Protein AF-0000000085089385 (afdb_homodimer)

pLDDT: mean 94.76, std 7.93, range [54.59, 98.94]

Organism: Talaromyces marneffei (strain ATCC 18224 / CBS 334.59 / QM 7333) (NCBI:txid441960)

Structure (mmCIF, N/CA/C/O backbone):
data_AF-0000000085089385-model_v1
#
loop_
_entity.id
_entity.type
_entity.pdbx_description
1 polymer 'Integral membrane protein, putative'
#
loop_
_atom_site.group_PDB
_atom_site.id
_atom_site.type_symbol
_atom_site.label_atom_id
_atom_site.label_alt_id
_atom_site.label_comp_id
_atom_site.label_asym_id
_atom_site.label_entity_id
_atom_site.label_seq_id
_atom_site.pdbx_PDB_ins_code
_atom_site.Cartn_x
_atom_site.Cartn_y
_atom_site.Cartn_z
_atom_site.occupancy
_atom_site.B_iso_or_equiv
_atom_site.auth_seq_id
_atom_site.auth_comp_id
_atom_site.auth_asym_id
_atom_site.auth_atom_id
_atom_site.pdbx_PDB_model_num
ATOM 1 N N . MET A 1 1 ? 12.695 23.938 14.656 1 54.59 1 MET A N 1
ATOM 2 C CA . MET A 1 1 ? 13.625 23.344 13.695 1 54.59 1 MET A CA 1
ATOM 3 C C . MET A 1 1 ? 14.281 24.422 12.836 1 54.59 1 MET A C 1
ATOM 5 O O . MET A 1 1 ? 13.625 25.375 12.422 1 54.59 1 MET A O 1
ATOM 9 N N . ARG A 1 2 ? 15.586 24.406 12.719 1 64.75 2 ARG A N 1
ATOM 10 C CA . ARG A 1 2 ? 16.328 25.375 11.898 1 64.75 2 ARG A CA 1
ATOM 11 C C . ARG A 1 2 ? 15.945 25.234 10.43 1 64.75 2 ARG A C 1
ATOM 13 O O . ARG A 1 2 ? 15.484 24.188 9.992 1 64.75 2 ARG A O 1
ATOM 20 N N . LEU A 1 3 ? 15.992 26.281 9.727 1 61.41 3 LEU A N 1
ATOM 21 C CA . LEU A 1 3 ? 15.711 26.328 8.297 1 61.41 3 LEU A CA 1
ATOM 22 C C . LEU A 1 3 ? 16.375 25.156 7.574 1 61.41 3 LEU A C 1
ATOM 24 O O . LEU A 1 3 ? 15.766 24.547 6.695 1 61.41 3 LEU A O 1
ATOM 28 N N . SER A 1 4 ? 17.625 24.938 7.91 1 66.5 4 SER A N 1
ATOM 29 C CA . SER A 1 4 ? 18.391 23.859 7.293 1 66.5 4 SER A CA 1
ATOM 30 C C . SER A 1 4 ? 17.734 22.5 7.566 1 66.5 4 SER A C 1
ATOM 32 O O . SER A 1 4 ? 17.688 21.641 6.68 1 66.5 4 SER A O 1
ATOM 34 N N . GLU A 1 5 ? 17.219 22.328 8.68 1 70.25 5 GLU A N 1
ATOM 35 C CA . GLU A 1 5 ? 16.547 21.078 9.008 1 70.25 5 GLU A CA 1
ATOM 36 C C . GLU A 1 5 ? 15.25 20.922 8.227 1 70.25 5 GLU A C 1
ATOM 38 O O . GLU A 1 5 ? 14.922 19.828 7.754 1 70.25 5 GLU A O 1
ATOM 43 N N . SER A 1 6 ? 14.781 22.078 7.984 1 76.25 6 SER A N 1
ATOM 44 C CA . SER A 1 6 ? 13.531 22.047 7.23 1 76.25 6 SER A CA 1
ATOM 45 C C . SER A 1 6 ? 13.773 21.656 5.773 1 76.25 6 SER A C 1
ATOM 47 O O . SER A 1 6 ? 13.031 20.844 5.211 1 76.25 6 SER A O 1
ATOM 49 N N . VAL A 1 7 ? 14.852 22.141 5.238 1 82 7 VAL A N 1
ATOM 50 C CA . VAL A 1 7 ? 15.172 21.844 3.85 1 82 7 VAL A CA 1
ATOM 51 C C . VAL A 1 7 ? 15.578 20.375 3.723 1 82 7 VAL A C 1
ATOM 53 O O . VAL A 1 7 ? 15.172 19.688 2.777 1 82 7 VAL A O 1
ATOM 56 N N . PHE A 1 8 ? 16.359 19.906 4.656 1 81.56 8 PHE A N 1
ATOM 57 C CA . PHE A 1 8 ? 16.812 18.531 4.656 1 81.56 8 PHE A CA 1
ATOM 58 C C . PHE A 1 8 ? 15.633 17.562 4.715 1 81.56 8 PHE A C 1
ATOM 60 O O . PHE A 1 8 ? 15.531 16.641 3.906 1 81.56 8 PHE A O 1
ATOM 67 N N . PHE A 1 9 ? 14.727 17.812 5.562 1 82.81 9 PHE A N 1
ATOM 68 C CA . PHE A 1 9 ? 13.609 16.891 5.738 1 82.81 9 PHE A CA 1
ATOM 69 C C . PHE A 1 9 ? 12.656 16.969 4.551 1 82.81 9 PHE A C 1
ATOM 71 O O . PHE A 1 9 ? 12.062 15.961 4.164 1 82.81 9 PHE A O 1
ATOM 78 N N . SER A 1 10 ? 12.617 18.141 3.947 1 88.94 10 SER A N 1
ATOM 79 C CA . SER A 1 10 ? 11.82 18.266 2.73 1 88.94 10 SER A CA 1
ATOM 80 C C . SER A 1 10 ? 12.43 17.469 1.588 1 88.94 10 SER A C 1
ATOM 82 O O . SER A 1 10 ? 11.711 16.766 0.864 1 88.94 10 SER A O 1
ATOM 84 N N . LEU A 1 11 ? 13.703 17.516 1.513 1 91.5 11 LEU A N 1
ATOM 85 C CA . LEU A 1 11 ? 14.383 16.781 0.449 1 91.5 11 LEU A CA 1
ATOM 86 C C . LEU A 1 11 ? 14.273 15.273 0.663 1 91.5 11 LEU A C 1
ATOM 88 O O . LEU A 1 11 ? 14.055 14.523 -0.289 1 91.5 11 LEU A O 1
ATOM 92 N N . VAL A 1 12 ? 14.391 14.875 1.867 1 90.25 12 VAL A N 1
ATOM 93 C CA . VAL A 1 12 ? 14.266 13.461 2.197 1 90.25 12 VAL A CA 1
ATOM 94 C C . VAL A 1 12 ? 12.859 12.969 1.849 1 90.25 12 VAL A C 1
ATOM 96 O O . VAL A 1 12 ? 12.703 11.922 1.22 1 90.25 12 VAL A O 1
ATOM 99 N N . GLY A 1 13 ? 11.883 13.766 2.135 1 94.31 13 GLY A N 1
ATOM 100 C CA . GLY A 1 13 ? 10.516 13.422 1.783 1 94.31 13 GLY A CA 1
ATOM 101 C C . GLY A 1 13 ? 10.297 13.32 0.286 1 94.31 13 GLY A C 1
ATOM 102 O O . GLY A 1 13 ? 9.641 12.383 -0.187 1 94.31 13 GLY A O 1
ATOM 103 N N . ILE A 1 14 ? 10.883 14.219 -0.417 1 97.12 14 ILE A N 1
ATOM 104 C CA . ILE A 1 14 ? 10.727 14.25 -1.867 1 97.12 14 ILE A CA 1
ATOM 105 C C . ILE A 1 14 ? 11.414 13.031 -2.484 1 97.12 14 ILE A C 1
ATOM 107 O O . ILE A 1 14 ? 10.828 12.344 -3.328 1 97.12 14 ILE A O 1
ATOM 111 N N . ILE A 1 15 ? 12.555 12.719 -2.025 1 96.44 15 ILE A N 1
ATOM 112 C CA . ILE A 1 15 ? 13.352 11.641 -2.605 1 96.44 15 ILE A CA 1
ATOM 113 C C . ILE A 1 15 ? 12.719 10.289 -2.264 1 96.44 15 ILE A C 1
ATOM 115 O O . ILE A 1 15 ? 12.57 9.43 -3.135 1 96.44 15 ILE A O 1
ATOM 119 N N . PHE A 1 16 ? 12.336 10.156 -1.038 1 96.06 16 PHE A N 1
ATOM 120 C CA . PHE A 1 16 ? 11.711 8.898 -0.651 1 96.06 16 PHE A CA 1
ATOM 121 C C . PHE A 1 16 ? 10.383 8.703 -1.371 1 96.06 16 PHE A C 1
ATOM 123 O O . PHE A 1 16 ? 10.055 7.598 -1.801 1 96.06 16 PHE A O 1
ATOM 130 N N . GLY A 1 17 ?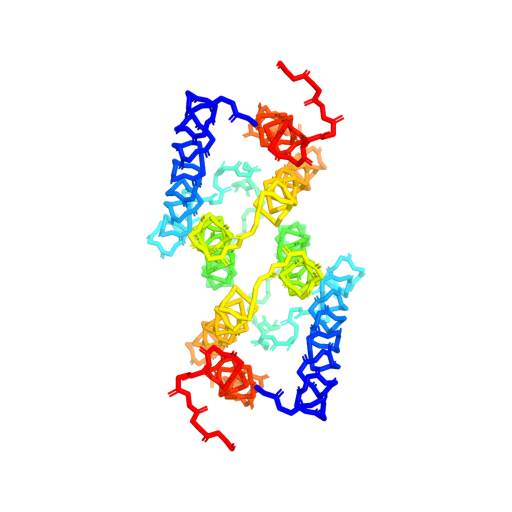 9.625 9.805 -1.493 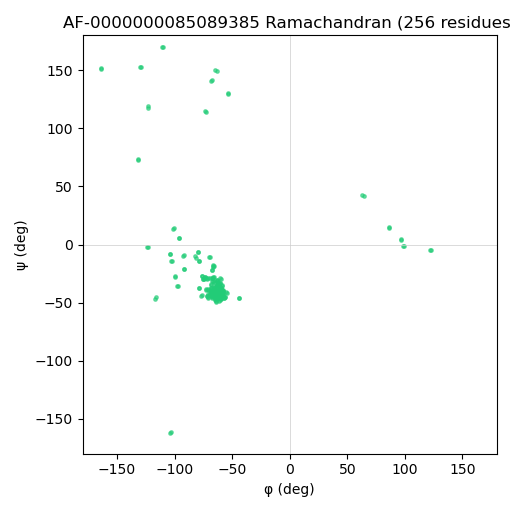1 98.25 17 GLY A N 1
ATOM 131 C CA . GLY A 1 17 ? 8.398 9.719 -2.264 1 98.25 17 GLY A CA 1
ATOM 132 C C . GLY A 1 17 ? 8.625 9.266 -3.697 1 98.25 17 GLY A C 1
ATOM 133 O O . GLY A 1 17 ? 7.93 8.375 -4.188 1 98.25 17 GLY A O 1
ATOM 134 N N . ALA A 1 18 ? 9.641 9.82 -4.324 1 98.5 18 ALA A N 1
ATOM 135 C CA . ALA A 1 18 ? 9.969 9.469 -5.703 1 98.5 18 ALA A CA 1
ATOM 136 C C . ALA A 1 18 ? 10.422 8.016 -5.805 1 98.5 18 ALA A C 1
ATOM 138 O O . ALA A 1 18 ? 10.117 7.324 -6.781 1 98.5 18 ALA A O 1
ATOM 139 N N . THR A 1 19 ? 11.125 7.59 -4.828 1 98 19 THR A N 1
ATOM 140 C CA . THR A 1 19 ? 11.625 6.219 -4.82 1 98 19 THR A CA 1
ATOM 141 C C . THR A 1 19 ? 10.477 5.219 -4.754 1 98 19 THR A C 1
ATOM 143 O O . THR A 1 19 ? 10.43 4.27 -5.539 1 98 19 THR A O 1
ATOM 146 N N . PHE A 1 20 ? 9.531 5.406 -3.885 1 98.62 20 PHE A N 1
ATOM 147 C CA . PHE A 1 20 ? 8.391 4.508 -3.768 1 98.62 20 PHE A CA 1
ATOM 148 C C . PHE A 1 20 ? 7.562 4.516 -5.043 1 98.62 20 PHE A C 1
ATOM 150 O O . PHE A 1 20 ? 7.113 3.465 -5.508 1 98.62 20 PHE A O 1
ATOM 157 N N . ILE A 1 21 ? 7.379 5.699 -5.609 1 98.88 21 ILE A N 1
ATOM 158 C CA . ILE A 1 21 ? 6.637 5.809 -6.859 1 98.88 21 ILE A CA 1
ATOM 159 C C . ILE A 1 21 ? 7.375 5.062 -7.965 1 98.88 21 ILE A C 1
ATOM 161 O O . ILE A 1 21 ? 6.758 4.352 -8.766 1 98.88 21 ILE A O 1
ATOM 165 N N . GLY A 1 22 ? 8.695 5.188 -7.984 1 98.69 22 GLY A N 1
ATOM 166 C CA . GLY A 1 22 ? 9.5 4.438 -8.938 1 98.69 22 GLY A CA 1
ATOM 167 C C . GLY A 1 22 ? 9.344 2.936 -8.797 1 98.69 22 GLY A C 1
ATOM 168 O O . GLY A 1 22 ? 9.234 2.225 -9.805 1 98.69 22 GLY A O 1
ATOM 169 N N . PHE A 1 23 ? 9.328 2.477 -7.562 1 98.5 23 PHE A N 1
ATOM 170 C CA . PHE A 1 23 ? 9.102 1.056 -7.32 1 98.5 23 PHE A CA 1
ATOM 171 C C . PHE A 1 23 ? 7.746 0.62 -7.863 1 98.5 23 PHE A C 1
ATOM 173 O O . PHE A 1 23 ? 7.633 -0.443 -8.477 1 98.5 23 PHE A O 1
ATOM 180 N N . GLY A 1 24 ? 6.73 1.432 -7.633 1 98.81 24 GLY A N 1
ATOM 181 C CA . GLY A 1 24 ? 5.398 1.107 -8.117 1 98.81 24 GLY A CA 1
ATOM 182 C C . GLY A 1 24 ? 5.316 1.052 -9.633 1 98.81 24 GLY A C 1
ATOM 183 O O . GLY A 1 24 ? 4.746 0.114 -10.195 1 98.81 24 GLY A O 1
ATOM 184 N N . ILE A 1 25 ? 5.883 2.002 -10.258 1 98.81 25 ILE A N 1
ATOM 185 C CA . ILE A 1 25 ? 5.891 2.037 -11.711 1 98.81 25 ILE A CA 1
ATOM 186 C C . ILE A 1 25 ? 6.648 0.826 -12.258 1 98.81 25 ILE A C 1
ATOM 188 O O . ILE A 1 25 ? 6.199 0.182 -13.203 1 98.81 25 ILE A O 1
ATOM 192 N N . ASN A 1 26 ? 7.773 0.537 -11.664 1 98.69 26 ASN A N 1
ATOM 193 C CA . ASN A 1 26 ? 8.531 -0.648 -12.055 1 98.69 26 ASN A CA 1
ATOM 194 C C . ASN A 1 26 ? 7.68 -1.911 -11.969 1 98.69 26 ASN A C 1
ATOM 196 O O . ASN A 1 26 ? 7.727 -2.76 -12.859 1 98.69 26 ASN A O 1
ATOM 200 N N . SER A 1 27 ? 6.891 -2.027 -10.945 1 98.5 27 SER A N 1
ATOM 201 C CA . SER A 1 27 ? 6.062 -3.211 -10.75 1 98.5 27 SER A CA 1
ATOM 202 C C . SER A 1 27 ? 4.977 -3.305 -11.82 1 98.5 27 SER A C 1
ATOM 204 O O . SER A 1 27 ? 4.605 -4.402 -12.242 1 98.5 27 SER A O 1
ATOM 206 N N . PHE A 1 28 ? 4.473 -2.139 -12.344 1 98.12 28 PHE A N 1
ATOM 207 C CA . PHE A 1 28 ? 3.477 -2.098 -13.406 1 98.12 28 PHE A CA 1
ATOM 208 C C . PHE A 1 28 ? 4.082 -2.537 -14.734 1 98.12 28 PHE A C 1
ATOM 210 O O . PHE A 1 28 ? 3.477 -3.318 -15.469 1 98.12 28 PHE A O 1
ATOM 217 N N . VAL A 1 29 ? 5.348 -2.129 -14.969 1 98.06 29 VAL A N 1
ATOM 218 C CA . VAL A 1 29 ? 5.914 -2.256 -16.312 1 98.06 29 VAL A CA 1
ATOM 219 C C . VAL A 1 29 ? 6.77 -3.518 -16.391 1 98.06 29 VAL A C 1
ATOM 221 O O . VAL A 1 29 ? 6.816 -4.18 -17.422 1 98.06 29 VAL A O 1
ATOM 224 N N . ARG A 1 30 ? 7.469 -3.875 -15.336 1 98.12 30 ARG A N 1
ATOM 225 C CA . ARG A 1 30 ? 8.359 -5.027 -15.273 1 98.12 30 ARG A CA 1
ATOM 226 C C . ARG A 1 30 ? 8.102 -5.855 -14.016 1 98.12 30 ARG A C 1
ATOM 228 O O . ARG A 1 30 ? 8.961 -5.961 -13.141 1 98.12 30 ARG A O 1
ATOM 235 N N . PRO A 1 31 ? 6.996 -6.559 -14.023 1 97.25 31 PRO A N 1
ATOM 236 C CA . PRO A 1 31 ? 6.605 -7.277 -12.812 1 97.25 31 PRO A CA 1
ATOM 237 C C . PRO A 1 31 ? 7.645 -8.312 -12.383 1 97.25 31 PRO A C 1
ATOM 239 O O . PRO A 1 31 ? 7.875 -8.5 -11.18 1 97.25 31 PRO A O 1
ATOM 242 N N . ASP A 1 32 ? 8.367 -8.961 -13.305 1 96.62 32 ASP A N 1
ATOM 243 C CA . ASP A 1 32 ? 9.383 -9.945 -12.938 1 96.62 32 ASP A CA 1
ATOM 244 C C . ASP A 1 32 ? 10.57 -9.281 -12.25 1 96.62 32 ASP A C 1
ATOM 246 O O . ASP A 1 32 ? 11.117 -9.82 -11.289 1 96.62 32 ASP A O 1
ATOM 250 N N . HIS A 1 33 ? 10.938 -8.148 -12.734 1 97.38 33 HIS A N 1
ATOM 251 C CA . HIS A 1 33 ? 12.023 -7.41 -12.094 1 97.38 33 HIS A CA 1
ATOM 252 C C . HIS A 1 33 ? 11.633 -6.945 -10.695 1 97.38 33 HIS A C 1
ATOM 254 O O . HIS A 1 33 ? 12.43 -7.027 -9.758 1 97.38 33 HIS A O 1
ATOM 260 N N . ALA A 1 34 ? 10.453 -6.449 -10.531 1 97.5 34 ALA A N 1
ATOM 261 C CA . ALA A 1 34 ? 9.969 -6.039 -9.211 1 97.5 34 ALA A CA 1
ATOM 262 C C . ALA A 1 34 ? 9.953 -7.215 -8.242 1 97.5 34 ALA A C 1
ATOM 264 O O . ALA A 1 34 ? 10.344 -7.074 -7.082 1 97.5 34 ALA A O 1
ATOM 265 N N . LEU A 1 35 ? 9.516 -8.352 -8.773 1 96.56 35 LEU A N 1
ATOM 266 C CA . LEU A 1 35 ? 9.453 -9.555 -7.957 1 96.56 35 LEU A CA 1
ATOM 267 C C . LEU A 1 35 ? 10.844 -9.969 -7.492 1 96.56 35 LEU A C 1
ATOM 269 O O . LEU A 1 35 ? 11.008 -10.516 -6.395 1 96.56 35 LEU A O 1
ATOM 273 N N . SER A 1 36 ? 11.859 -9.703 -8.281 1 96.75 36 SER A N 1
ATOM 274 C CA . SER A 1 36 ? 13.227 -10.094 -7.965 1 96.75 36 SER A CA 1
ATOM 275 C C . SER A 1 36 ? 13.758 -9.336 -6.754 1 96.75 36 SER A C 1
ATOM 277 O O . SER A 1 36 ? 14.711 -9.766 -6.109 1 96.75 36 SER A O 1
ATOM 279 N N . PHE A 1 37 ? 13.109 -8.211 -6.426 1 96.81 37 PHE A N 1
ATOM 280 C CA . PHE A 1 37 ? 13.5 -7.473 -5.23 1 96.81 37 PHE A CA 1
ATOM 281 C C . PHE A 1 37 ? 13.195 -8.281 -3.973 1 96.81 37 PHE A C 1
ATOM 283 O O . PHE A 1 37 ? 13.758 -8.016 -2.91 1 96.81 37 PHE A O 1
ATOM 290 N N . PHE A 1 38 ? 12.367 -9.25 -4.094 1 98.06 38 PHE A N 1
ATOM 291 C CA . PHE A 1 38 ? 12 -10.086 -2.959 1 98.06 38 PHE A CA 1
ATOM 292 C C . PHE A 1 38 ? 12.703 -11.438 -3.039 1 98.06 38 PHE A C 1
ATOM 294 O O . PHE A 1 38 ? 12.57 -12.266 -2.133 1 98.06 38 PHE A O 1
ATOM 301 N N . HIS A 1 39 ? 13.375 -11.672 -4.188 1 97.06 39 HIS A N 1
ATOM 302 C CA . HIS A 1 39 ? 14.086 -12.93 -4.406 1 97.06 39 HIS A CA 1
ATOM 303 C C . HIS A 1 39 ? 13.117 -14.117 -4.418 1 97.06 39 HIS A C 1
ATOM 305 O O . HIS A 1 39 ? 13.398 -15.156 -3.818 1 97.06 39 HIS A O 1
ATOM 311 N N . PHE A 1 40 ? 11.953 -13.93 -5.09 1 95.81 40 PHE A N 1
ATOM 312 C CA . PHE A 1 40 ? 10.93 -14.961 -5.137 1 95.81 40 PHE A CA 1
ATOM 313 C C . PHE A 1 40 ? 10.969 -15.711 -6.465 1 95.81 40 PHE A C 1
ATOM 315 O O . PHE A 1 40 ? 10.039 -16.453 -6.797 1 95.81 40 PHE A O 1
ATOM 322 N N . GLU A 1 41 ? 12.039 -15.547 -7.238 1 94 41 GLU A N 1
ATOM 323 C CA . GLU A 1 41 ? 12.094 -16.125 -8.578 1 94 41 GLU A CA 1
ATOM 324 C C . GLU A 1 41 ? 12 -17.641 -8.539 1 94 41 GLU A C 1
ATOM 326 O O . GLU A 1 41 ? 11.383 -18.25 -9.414 1 94 41 GLU A O 1
ATOM 331 N N . ASP A 1 42 ? 12.516 -18.234 -7.582 1 95.5 42 ASP A N 1
ATOM 332 C CA . ASP A 1 42 ? 12.555 -19.688 -7.508 1 95.5 42 ASP A CA 1
ATOM 333 C C . ASP A 1 42 ? 11.211 -20.25 -7.035 1 95.5 42 ASP A C 1
ATOM 335 O O . ASP A 1 42 ? 11 -21.469 -7.062 1 95.5 42 ASP A O 1
ATOM 339 N N . LEU A 1 43 ? 10.289 -19.375 -6.652 1 97.06 43 LEU A N 1
ATOM 340 C CA . LEU A 1 43 ? 8.969 -19.812 -6.211 1 97.06 43 LEU A CA 1
ATOM 341 C C . LEU A 1 43 ? 7.984 -19.828 -7.375 1 97.06 43 LEU A C 1
ATOM 343 O O . LEU A 1 43 ? 6.867 -20.328 -7.238 1 97.06 43 LEU A O 1
ATOM 347 N N . ARG A 1 44 ? 8.406 -19.281 -8.484 1 97.62 44 ARG A N 1
ATOM 348 C CA . ARG A 1 44 ? 7.555 -19.25 -9.672 1 97.62 44 ARG A CA 1
ATOM 349 C C . ARG A 1 44 ? 7.348 -20.656 -10.227 1 97.62 44 ARG A C 1
ATOM 351 O O . ARG A 1 44 ? 8.266 -21.469 -10.203 1 97.62 44 ARG A O 1
ATOM 358 N N . VAL A 1 45 ? 6.125 -20.906 -10.688 1 97.94 45 VAL A N 1
ATOM 359 C CA . VAL A 1 45 ? 5.801 -22.188 -11.305 1 97.94 45 VAL A CA 1
ATOM 360 C C . VAL A 1 45 ? 5.102 -21.953 -12.648 1 97.94 45 VAL A C 1
ATOM 362 O O . VAL A 1 45 ? 4.52 -20.875 -12.867 1 97.94 45 VAL A O 1
ATOM 365 N N . PRO A 1 46 ? 5.227 -22.922 -13.586 1 97.5 46 PRO A N 1
ATOM 366 C CA . PRO A 1 46 ? 4.547 -22.75 -14.875 1 97.5 46 PRO A CA 1
ATOM 367 C C . PRO A 1 46 ? 3.055 -22.469 -14.719 1 97.5 46 PRO A C 1
ATOM 369 O O . PRO A 1 46 ? 2.379 -23.125 -13.922 1 97.5 46 PRO A O 1
ATOM 372 N N . GLY A 1 47 ? 2.543 -21.453 -15.359 1 97.56 47 GLY A N 1
ATOM 373 C CA . GLY A 1 47 ? 1.12 -21.156 -15.398 1 97.56 47 GLY A CA 1
ATOM 374 C C . GLY A 1 47 ? 0.706 -20.078 -14.422 1 97.56 47 GLY A C 1
ATOM 375 O O . GLY A 1 47 ? -0.439 -19.625 -14.438 1 97.56 47 GLY A O 1
ATOM 376 N N . ASP A 1 48 ? 1.642 -19.562 -13.641 1 97.31 48 ASP A N 1
ATOM 377 C CA . ASP A 1 48 ? 1.246 -18.625 -12.602 1 97.31 48 ASP A CA 1
ATOM 378 C C . ASP A 1 48 ? 1.409 -17.188 -13.078 1 97.31 48 ASP A C 1
ATOM 380 O O . ASP A 1 48 ? 1.17 -16.234 -12.32 1 97.31 48 ASP A O 1
ATOM 384 N N . GLN A 1 49 ? 1.761 -16.953 -14.336 1 97.12 49 GLN A N 1
ATOM 385 C CA . GLN A 1 49 ? 2.193 -15.648 -14.828 1 97.12 49 GLN A CA 1
ATOM 386 C C . GLN A 1 49 ? 1.082 -14.609 -14.688 1 97.12 49 GLN A C 1
ATOM 388 O O . GLN A 1 49 ? 1.317 -13.5 -14.211 1 97.12 49 GLN A O 1
ATOM 393 N N . GLN A 1 50 ? -0.06 -14.953 -15.062 1 97.62 50 GLN A N 1
ATOM 394 C CA . GLN A 1 50 ? -1.147 -13.977 -15.055 1 97.62 50 GLN A CA 1
ATOM 395 C C . GLN A 1 50 ? -1.488 -13.547 -13.633 1 97.62 50 GLN A C 1
ATOM 397 O O . GLN A 1 50 ? -1.677 -12.359 -13.367 1 97.62 50 GLN A O 1
ATOM 402 N N . LEU A 1 51 ? -1.58 -14.461 -12.703 1 97.88 51 LEU A N 1
ATOM 403 C CA . LEU A 1 51 ? -1.85 -14.141 -11.305 1 97.88 51 LEU A CA 1
ATOM 404 C C . LEU A 1 51 ? -0.766 -13.234 -10.742 1 97.88 51 LEU A C 1
ATOM 406 O O . LEU A 1 51 ? -1.068 -12.219 -10.102 1 97.88 51 LEU A O 1
ATOM 410 N N . VAL A 1 52 ? 0.441 -13.578 -11.016 1 97.5 52 VAL A N 1
ATOM 411 C CA . VAL A 1 52 ? 1.565 -12.805 -10.5 1 97.5 52 VAL A CA 1
ATOM 412 C C . VAL A 1 52 ? 1.552 -11.406 -11.102 1 97.5 52 VAL A C 1
ATOM 414 O O . VAL A 1 52 ? 1.724 -10.414 -10.383 1 97.5 52 VAL A O 1
ATOM 417 N N . ASP A 1 53 ? 1.258 -11.289 -12.367 1 98.12 53 ASP A N 1
ATOM 418 C CA . ASP A 1 53 ? 1.181 -9.977 -13.008 1 98.12 53 ASP A CA 1
ATOM 419 C C . ASP A 1 53 ? 0.119 -9.102 -12.344 1 98.12 53 ASP A C 1
ATOM 421 O O . ASP A 1 53 ? 0.363 -7.93 -12.055 1 98.12 53 ASP A O 1
ATOM 425 N N . TYR A 1 54 ? -1.02 -9.656 -12.086 1 98.56 54 TYR A N 1
ATOM 426 C CA . TYR A 1 54 ? -2.104 -8.891 -11.477 1 98.56 54 TYR A CA 1
ATOM 427 C C . TYR A 1 54 ? -1.755 -8.492 -10.047 1 98.56 54 TYR A C 1
ATOM 429 O O . TYR A 1 54 ? -1.995 -7.355 -9.641 1 98.56 54 TYR A O 1
ATOM 437 N N . LEU A 1 55 ? -1.144 -9.398 -9.312 1 98.38 55 LEU A N 1
ATOM 438 C CA . LEU A 1 55 ? -0.761 -9.094 -7.941 1 98.38 55 LEU A CA 1
ATOM 439 C C . LEU A 1 55 ? 0.333 -8.031 -7.906 1 98.38 55 LEU A C 1
ATOM 441 O O . LEU A 1 55 ? 0.377 -7.211 -6.988 1 98.38 55 LEU A O 1
ATOM 445 N N . MET A 1 56 ? 1.146 -8 -8.953 1 98.5 56 MET A N 1
ATOM 446 C CA . MET A 1 56 ? 2.207 -6.996 -9.008 1 98.5 56 MET A CA 1
ATOM 447 C C . MET A 1 56 ? 1.642 -5.625 -9.352 1 98.5 56 MET A C 1
ATOM 449 O O . MET A 1 56 ? 2.166 -4.602 -8.906 1 98.5 56 MET A O 1
ATOM 453 N N . ILE A 1 57 ? 0.528 -5.547 -10.117 1 98.75 57 ILE A N 1
ATOM 454 C CA . ILE A 1 57 ? -0.166 -4.281 -10.336 1 98.75 57 ILE A CA 1
ATOM 455 C C . ILE A 1 57 ? -0.746 -3.779 -9.016 1 98.75 57 ILE A C 1
ATOM 457 O O . ILE A 1 57 ? -0.588 -2.605 -8.672 1 98.75 57 ILE A O 1
ATOM 461 N N . VAL A 1 58 ? -1.352 -4.672 -8.258 1 98.81 58 VAL A N 1
ATOM 462 C CA . VAL A 1 58 ? -1.955 -4.348 -6.973 1 98.81 58 VAL A CA 1
ATOM 463 C C . VAL A 1 58 ? -0.879 -3.859 -6.004 1 98.81 58 VAL A C 1
ATOM 465 O O . VAL A 1 58 ? -1.055 -2.838 -5.336 1 98.81 58 VAL A O 1
ATOM 468 N N . TYR A 1 59 ? 0.245 -4.574 -5.969 1 98.62 59 TYR A N 1
ATOM 469 C CA . TYR A 1 59 ? 1.415 -4.203 -5.18 1 98.62 59 TYR A CA 1
ATOM 470 C C . TYR A 1 59 ? 1.956 -2.844 -5.613 1 98.62 59 TYR A C 1
ATOM 472 O O . TYR A 1 59 ? 2.205 -1.974 -4.777 1 98.62 59 TYR A O 1
ATOM 480 N N . GLY A 1 60 ? 2.129 -2.609 -6.852 1 98.81 60 GLY A N 1
ATOM 481 C CA . GLY A 1 60 ? 2.697 -1.379 -7.379 1 98.81 60 GLY A CA 1
ATOM 482 C C . GLY A 1 60 ? 1.851 -0.156 -7.082 1 98.81 60 GLY A C 1
ATOM 483 O O . GLY A 1 60 ? 2.381 0.915 -6.777 1 98.81 60 GLY A O 1
ATOM 484 N N . ALA A 1 61 ? 0.57 -0.304 -7.219 1 98.94 61 ALA A N 1
ATOM 485 C CA . ALA A 1 61 ? -0.332 0.8 -6.902 1 98.94 61 ALA A CA 1
ATOM 486 C C . ALA A 1 61 ? -0.16 1.254 -5.457 1 98.94 61 ALA A C 1
ATOM 488 O O . ALA A 1 61 ? -0.185 2.453 -5.168 1 98.94 61 ALA A O 1
ATOM 489 N N . ARG A 1 62 ? 0.029 0.318 -4.574 1 98.94 62 ARG A N 1
ATOM 490 C CA . ARG A 1 62 ? 0.169 0.631 -3.156 1 98.94 62 ARG A CA 1
ATOM 491 C C . ARG A 1 62 ? 1.531 1.252 -2.865 1 98.94 62 ARG A C 1
ATOM 493 O O . ARG A 1 62 ? 1.658 2.094 -1.974 1 98.94 62 ARG A O 1
ATOM 500 N N . ASP A 1 63 ? 2.545 0.901 -3.691 1 98.88 63 ASP A N 1
ATOM 501 C CA . ASP A 1 63 ? 3.826 1.59 -3.574 1 98.88 63 ASP A CA 1
ATOM 502 C C . ASP A 1 63 ? 3.717 3.037 -4.047 1 98.88 63 ASP A C 1
ATOM 504 O O . ASP A 1 63 ? 4.27 3.943 -3.424 1 98.88 63 ASP A O 1
ATOM 508 N N . ILE A 1 64 ? 3.047 3.236 -5.109 1 98.94 64 ILE A N 1
ATOM 509 C CA . ILE A 1 64 ? 2.805 4.598 -5.582 1 98.94 64 ILE A CA 1
ATOM 510 C C . ILE A 1 64 ? 2.039 5.383 -4.52 1 98.94 64 ILE A C 1
ATOM 512 O O . ILE A 1 64 ? 2.367 6.535 -4.234 1 98.94 64 ILE A O 1
ATOM 516 N N . PHE A 1 65 ? 1.058 4.73 -3.9 1 98.94 65 PHE A N 1
ATOM 517 C CA . PHE A 1 65 ? 0.316 5.34 -2.803 1 98.94 65 PHE A CA 1
ATOM 518 C C . PHE A 1 65 ? 1.26 5.785 -1.692 1 98.94 65 PHE A C 1
ATOM 520 O O . PHE A 1 65 ? 1.145 6.898 -1.181 1 98.94 65 PHE A O 1
ATOM 527 N N . MET A 1 66 ? 2.191 5.004 -1.311 1 98.88 66 MET A N 1
ATOM 528 C CA . MET A 1 66 ? 3.129 5.348 -0.244 1 98.88 66 MET A CA 1
ATOM 529 C C . MET A 1 66 ? 3.943 6.582 -0.611 1 98.88 66 MET A C 1
ATOM 531 O O . MET A 1 66 ? 4.16 7.461 0.226 1 98.88 66 MET A O 1
ATOM 535 N N . GLY A 1 67 ? 4.375 6.629 -1.85 1 98.88 67 GLY A N 1
ATOM 536 C CA . GLY A 1 67 ? 5.082 7.82 -2.291 1 98.88 67 GLY A CA 1
ATOM 537 C C . GLY A 1 67 ? 4.223 9.07 -2.264 1 98.88 67 GLY A C 1
ATOM 538 O O . GLY A 1 67 ? 4.664 10.125 -1.797 1 98.88 67 GLY A O 1
ATOM 539 N N . ILE A 1 68 ? 3.027 8.961 -2.717 1 98.88 68 ILE A N 1
ATOM 540 C CA . ILE A 1 68 ? 2.088 10.07 -2.75 1 98.88 68 ILE A CA 1
ATOM 541 C C . ILE A 1 68 ? 1.795 10.547 -1.327 1 98.88 68 ILE A C 1
ATOM 543 O O . ILE A 1 68 ? 1.649 11.742 -1.081 1 98.88 68 ILE A O 1
ATOM 547 N N . MET A 1 69 ? 1.757 9.609 -0.356 1 98.81 69 MET A N 1
ATOM 548 C CA . MET A 1 69 ? 1.476 9.984 1.025 1 98.81 69 MET A CA 1
ATOM 549 C C . MET A 1 69 ? 2.629 10.797 1.613 1 98.81 69 MET A C 1
ATOM 551 O O . MET A 1 69 ? 2.408 11.711 2.402 1 98.81 69 MET A O 1
ATOM 555 N N . LEU A 1 70 ? 3.844 10.398 1.231 1 98.62 70 LEU A N 1
ATOM 556 C CA . LEU A 1 70 ? 4.973 11.211 1.671 1 98.62 70 LEU A CA 1
ATOM 557 C C . LEU A 1 70 ? 4.855 12.641 1.143 1 98.62 70 LEU A C 1
ATOM 559 O O . LEU A 1 70 ? 5.09 13.602 1.88 1 98.62 70 LEU A O 1
ATOM 563 N N . TRP A 1 71 ? 4.379 12.758 -0.047 1 98.56 71 TRP A N 1
ATOM 564 C CA . TRP A 1 71 ? 4.262 14.094 -0.633 1 98.56 71 TRP A CA 1
ATOM 565 C C . TRP A 1 71 ? 3.037 14.82 -0.086 1 98.56 71 TRP A C 1
ATOM 567 O O . TRP A 1 71 ? 3.082 16.031 0.151 1 98.56 71 TRP A O 1
ATOM 577 N N . ILE A 1 72 ? 1.957 14.141 0.132 1 98.38 72 ILE A N 1
ATOM 578 C CA . ILE A 1 72 ? 0.767 14.758 0.705 1 98.38 72 ILE A CA 1
ATOM 579 C C . ILE A 1 72 ? 1.085 15.297 2.098 1 98.38 72 ILE A C 1
ATOM 581 O O . ILE A 1 72 ? 0.737 16.438 2.424 1 98.38 72 ILE A O 1
ATOM 585 N N . THR A 1 73 ? 1.786 14.516 2.916 1 97.56 73 THR A N 1
ATOM 586 C CA . THR A 1 73 ? 2.062 14.969 4.277 1 97.56 73 THR A CA 1
ATOM 587 C C . THR A 1 73 ? 3.176 16.016 4.285 1 97.56 73 THR A C 1
ATOM 589 O O . THR A 1 73 ? 3.211 16.875 5.156 1 97.56 73 THR A O 1
ATOM 592 N N . LEU A 1 74 ? 4.035 15.953 3.305 1 96.38 74 LEU A N 1
ATOM 593 C CA . LEU A 1 74 ? 5.082 16.953 3.172 1 96.38 74 LEU A CA 1
ATOM 594 C C . LEU A 1 74 ? 4.488 18.312 2.822 1 96.38 74 LEU A C 1
ATOM 596 O O . LEU A 1 74 ? 4.844 19.328 3.428 1 96.38 74 LEU A O 1
ATOM 600 N N . TYR A 1 75 ? 3.469 18.297 1.932 1 94.88 75 TYR A N 1
ATOM 601 C CA . TYR A 1 75 ? 3.016 19.578 1.378 1 94.88 75 TYR A CA 1
ATOM 602 C C . TYR A 1 75 ? 1.759 20.062 2.088 1 94.88 75 TYR A C 1
ATOM 604 O O . TYR A 1 75 ? 1.502 21.266 2.154 1 94.88 75 TYR A O 1
ATOM 612 N N . PHE A 1 76 ? 1.006 19.141 2.596 1 92.81 76 PHE A N 1
ATOM 613 C CA . PHE A 1 76 ? -0.275 19.562 3.154 1 92.81 76 PHE A CA 1
ATOM 614 C C . PHE A 1 76 ? -0.395 19.125 4.613 1 92.81 76 PHE A C 1
ATOM 616 O O . PHE A 1 76 ? -1.421 19.375 5.254 1 92.81 76 PHE A O 1
ATOM 623 N N . GLY A 1 77 ? 0.605 18.438 5.082 1 90.5 77 GLY A N 1
ATOM 624 C CA . GLY A 1 77 ? 0.504 17.906 6.43 1 90.5 77 GLY A CA 1
ATOM 625 C C . GLY A 1 77 ? 1.309 18.688 7.445 1 90.5 77 GLY A C 1
ATOM 626 O O . GLY A 1 77 ? 1.46 19.906 7.32 1 90.5 77 GLY A O 1
ATOM 627 N N . SER A 1 78 ? 1.58 18.094 8.57 1 92.31 78 SER A N 1
ATOM 628 C CA . SER A 1 78 ? 2.42 18.609 9.648 1 92.31 78 SER A CA 1
ATOM 629 C C . SER A 1 78 ? 3.709 17.812 9.773 1 92.31 78 SER A C 1
ATOM 631 O O . SER A 1 78 ? 3.875 16.781 9.117 1 92.31 78 SER A O 1
ATOM 633 N N . ARG A 1 79 ? 4.551 18.312 10.539 1 92.5 79 ARG A N 1
ATOM 634 C CA . ARG A 1 79 ? 5.77 17.562 10.828 1 92.5 79 ARG A CA 1
ATOM 635 C C . ARG A 1 79 ? 5.453 16.219 11.461 1 92.5 79 ARG A C 1
ATOM 637 O O . ARG A 1 79 ? 6.098 15.211 11.148 1 92.5 79 ARG A O 1
ATOM 644 N N . LYS A 1 80 ? 4.461 16.234 12.32 1 95.56 80 LYS A N 1
ATOM 645 C CA . LYS A 1 80 ? 4.074 14.977 12.961 1 95.56 80 LYS A CA 1
ATOM 646 C C . LYS A 1 80 ? 3.496 14 11.938 1 95.56 80 LYS A C 1
ATOM 648 O O . LYS A 1 80 ? 3.791 12.805 11.977 1 95.56 80 LYS A O 1
ATOM 653 N N . ALA A 1 81 ? 2.723 14.516 11.008 1 97.06 81 ALA A N 1
ATOM 654 C CA . ALA A 1 81 ? 2.137 13.672 9.977 1 97.06 81 ALA A CA 1
ATOM 655 C C . ALA A 1 81 ? 3.211 13.125 9.039 1 97.06 81 ALA A C 1
ATOM 657 O O . ALA A 1 81 ? 3.203 11.938 8.703 1 97.06 81 ALA A O 1
ATOM 658 N N . LEU A 1 82 ? 4.109 14.008 8.656 1 97 82 LEU A N 1
ATOM 659 C CA . LEU A 1 82 ? 5.188 13.57 7.781 1 97 82 LEU A CA 1
ATOM 660 C C . LEU A 1 82 ? 6.078 12.547 8.477 1 97 82 LEU A C 1
ATOM 662 O O . LEU A 1 82 ? 6.402 11.508 7.898 1 97 82 LEU A O 1
ATOM 666 N N . GLY A 1 83 ? 6.473 12.898 9.695 1 96.81 83 GLY A N 1
ATOM 667 C CA . GLY A 1 83 ? 7.277 11.945 10.453 1 96.81 83 GLY A CA 1
ATOM 668 C C . GLY A 1 83 ? 6.594 10.602 10.641 1 96.81 83 GLY A C 1
ATOM 669 O O . GLY A 1 83 ? 7.211 9.555 10.469 1 96.81 83 GLY A O 1
ATOM 670 N N . GLY A 1 84 ? 5.312 10.633 11.016 1 97.81 84 GLY A N 1
ATOM 671 C CA . GLY A 1 84 ? 4.543 9.406 11.133 1 97.81 84 GLY A CA 1
ATOM 672 C C . GLY A 1 84 ? 4.488 8.609 9.836 1 97.81 84 GLY A C 1
ATOM 673 O O . GLY A 1 84 ? 4.566 7.383 9.852 1 97.81 84 GLY A O 1
ATOM 674 N N . THR A 1 85 ? 4.336 9.32 8.727 1 98.56 85 THR A N 1
ATOM 675 C CA . THR A 1 85 ? 4.312 8.672 7.422 1 98.56 85 THR A CA 1
ATOM 676 C C . THR A 1 85 ? 5.641 7.977 7.137 1 98.56 85 THR A C 1
ATOM 678 O O . THR A 1 85 ? 5.664 6.84 6.66 1 98.56 85 THR A O 1
ATOM 681 N N . MET A 1 86 ? 6.715 8.648 7.461 1 98.25 86 MET A N 1
ATOM 682 C CA . MET A 1 86 ? 8.039 8.07 7.238 1 98.25 86 MET A CA 1
ATOM 683 C C . MET A 1 86 ? 8.227 6.809 8.078 1 98.25 86 MET A C 1
ATOM 685 O O . MET A 1 86 ? 8.727 5.797 7.586 1 98.25 86 MET A O 1
ATOM 689 N N . ILE A 1 87 ? 7.816 6.863 9.273 1 98.44 87 ILE A N 1
ATOM 690 C CA . ILE A 1 87 ? 7.926 5.707 10.156 1 98.44 87 ILE A CA 1
ATOM 691 C C . ILE A 1 87 ? 7.078 4.559 9.617 1 98.44 87 ILE A C 1
ATOM 693 O O . ILE A 1 87 ? 7.523 3.412 9.578 1 98.44 87 ILE A O 1
ATOM 697 N N . ALA A 1 88 ? 5.883 4.852 9.203 1 98.81 88 ALA A N 1
ATOM 698 C CA . ALA A 1 88 ? 5 3.834 8.641 1 98.81 88 ALA A CA 1
ATOM 699 C C . ALA A 1 88 ? 5.609 3.209 7.391 1 98.81 88 ALA A C 1
ATOM 701 O O . ALA A 1 88 ? 5.523 1.996 7.191 1 98.81 88 ALA A O 1
ATOM 702 N N . CYS A 1 89 ? 6.207 4.02 6.527 1 98.69 89 CYS A N 1
ATOM 703 C CA . CYS A 1 89 ? 6.902 3.496 5.355 1 98.69 89 CYS A CA 1
ATOM 704 C C . CYS A 1 89 ? 8.039 2.57 5.766 1 98.69 89 CYS A C 1
ATOM 706 O O . CYS A 1 89 ? 8.242 1.521 5.156 1 98.69 89 CYS A O 1
ATOM 708 N N . GLY A 1 90 ? 8.781 2.994 6.766 1 98.62 90 GLY A N 1
ATOM 709 C CA . GLY A 1 90 ? 9.844 2.139 7.27 1 98.62 90 GLY A CA 1
ATOM 710 C C . GLY A 1 90 ? 9.344 0.799 7.777 1 98.62 90 GLY A C 1
ATOM 711 O O . GLY A 1 90 ? 10.008 -0.223 7.613 1 98.62 90 GLY A O 1
ATOM 712 N N . ALA A 1 91 ? 8.203 0.801 8.406 1 98.81 91 ALA A N 1
ATOM 713 C CA . ALA A 1 91 ? 7.594 -0.438 8.891 1 98.81 91 ALA A CA 1
ATOM 714 C C . ALA A 1 91 ? 7.262 -1.373 7.73 1 98.81 91 ALA A C 1
ATOM 716 O O . ALA A 1 91 ? 7.367 -2.594 7.859 1 98.81 91 ALA A O 1
ATOM 717 N N . ILE A 1 92 ? 6.875 -0.832 6.59 1 98.88 92 ILE A N 1
ATOM 718 C CA . ILE A 1 92 ? 6.594 -1.647 5.414 1 98.88 92 ILE A CA 1
ATOM 719 C C . ILE A 1 92 ? 7.867 -2.363 4.965 1 98.88 92 ILE A C 1
ATOM 721 O O . ILE A 1 92 ? 7.832 -3.549 4.625 1 98.88 92 ILE A O 1
ATOM 725 N N . ALA A 1 93 ? 8.969 -1.645 4.977 1 98.5 93 ALA A N 1
ATOM 726 C CA . ALA A 1 93 ? 10.242 -2.264 4.617 1 98.5 93 ALA A CA 1
ATOM 727 C C . ALA A 1 93 ? 10.594 -3.4 5.574 1 98.5 93 ALA A C 1
ATOM 729 O O . ALA A 1 93 ? 11.188 -4.402 5.168 1 98.5 93 ALA A O 1
ATOM 730 N N . ILE A 1 94 ? 10.25 -3.25 6.801 1 98.75 94 ILE A N 1
ATOM 731 C CA . ILE A 1 94 ? 10.477 -4.312 7.773 1 98.75 94 ILE A CA 1
ATOM 732 C C . ILE A 1 94 ? 9.664 -5.547 7.383 1 98.75 94 ILE A C 1
ATOM 734 O O . ILE A 1 94 ? 10.18 -6.664 7.371 1 98.75 94 ILE A O 1
ATOM 738 N N . VAL A 1 95 ? 8.414 -5.414 7.039 1 98.81 95 VAL A N 1
ATOM 739 C CA . VAL A 1 95 ? 7.559 -6.531 6.648 1 98.81 95 VAL A CA 1
ATOM 740 C C . VAL A 1 95 ? 8.086 -7.164 5.367 1 98.81 95 VAL A C 1
ATOM 742 O O . VAL A 1 95 ? 8.133 -8.391 5.242 1 98.81 95 VAL A O 1
ATOM 745 N N . ASP A 1 96 ? 8.516 -6.312 4.387 1 98.75 96 ASP A N 1
ATOM 746 C CA . ASP A 1 96 ? 9.07 -6.844 3.146 1 98.75 96 ASP A CA 1
ATOM 747 C C . ASP A 1 96 ? 10.297 -7.703 3.422 1 98.75 96 ASP A C 1
ATOM 749 O O . ASP A 1 96 ? 10.461 -8.773 2.83 1 98.75 96 ASP A O 1
ATOM 753 N N . GLY A 1 97 ? 11.141 -7.219 4.301 1 98.56 97 GLY A N 1
ATOM 754 C CA . GLY A 1 97 ? 12.289 -8.023 4.684 1 98.56 97 GLY A CA 1
ATOM 755 C C . GLY A 1 97 ? 11.914 -9.305 5.395 1 98.56 97 GLY A C 1
ATOM 756 O O . GLY A 1 97 ? 12.586 -10.328 5.23 1 98.56 97 GLY A O 1
ATOM 757 N N . MET A 1 98 ? 10.898 -9.219 6.191 1 98.44 98 MET A N 1
ATOM 758 C CA . MET A 1 98 ? 10.438 -10.398 6.926 1 98.44 98 MET A CA 1
ATOM 759 C C . MET A 1 98 ? 10.047 -11.516 5.969 1 98.44 98 MET A C 1
ATOM 761 O O . MET A 1 98 ? 10.391 -12.68 6.191 1 98.44 98 MET A O 1
ATOM 765 N N . VAL A 1 99 ? 9.328 -11.242 4.871 1 98.38 99 VAL A N 1
ATOM 766 C CA . VAL A 1 99 ? 8.914 -12.281 3.934 1 98.38 99 VAL A CA 1
ATOM 767 C C . VAL A 1 99 ? 10.141 -12.836 3.209 1 98.38 99 VAL A C 1
ATOM 769 O O . VAL A 1 99 ? 10.195 -14.023 2.895 1 98.38 99 VAL A O 1
ATOM 772 N N . CYS A 1 100 ? 11.133 -11.977 2.939 1 98.5 100 CYS A N 1
ATOM 773 C CA . CYS A 1 100 ? 12.383 -12.461 2.365 1 98.5 100 CYS A CA 1
ATOM 774 C C . CYS A 1 100 ? 13.102 -13.398 3.332 1 98.5 100 CYS A C 1
ATOM 776 O O . CYS A 1 100 ? 13.617 -14.438 2.928 1 98.5 100 CYS A O 1
ATOM 778 N N . LYS A 1 101 ? 13.102 -13.016 4.586 1 98.25 101 LYS A N 1
ATOM 779 C CA . LYS A 1 101 ? 13.711 -13.875 5.598 1 98.25 101 LYS A CA 1
ATOM 780 C C . LYS A 1 101 ? 13 -15.219 5.684 1 98.25 101 LYS A C 1
ATOM 782 O O . LYS A 1 101 ? 13.641 -16.266 5.77 1 98.25 101 LYS A O 1
ATOM 787 N N . MET A 1 102 ? 11.688 -15.219 5.648 1 97.88 102 MET A N 1
ATOM 788 C CA . MET A 1 102 ? 10.898 -16.453 5.66 1 97.88 102 MET A CA 1
ATOM 789 C C . MET A 1 102 ? 11.258 -17.344 4.477 1 97.88 102 MET A C 1
ATOM 791 O O . MET A 1 102 ? 11.25 -18.562 4.594 1 97.88 102 MET A O 1
ATOM 795 N N . HIS A 1 103 ? 11.539 -16.672 3.367 1 97.19 103 HIS A N 1
ATOM 796 C CA . HIS A 1 103 ? 11.938 -17.406 2.172 1 97.19 103 HIS A CA 1
ATOM 797 C C . HIS A 1 103 ? 13.367 -17.922 2.299 1 97.19 103 HIS A C 1
ATOM 799 O O . HIS A 1 103 ? 13.727 -18.922 1.665 1 97.19 103 HIS A O 1
ATOM 805 N N . GLY A 1 104 ? 14.211 -17.156 3.115 1 97.12 104 GLY A N 1
ATOM 806 C CA . GLY A 1 104 ? 15.531 -17.688 3.43 1 97.12 104 GLY A CA 1
ATOM 807 C C . GLY A 1 104 ? 16.656 -16.766 3 1 97.12 104 GLY A C 1
ATOM 808 O O . GLY A 1 104 ? 17.828 -17.062 3.225 1 97.12 104 GLY A O 1
ATOM 809 N N . PHE A 1 105 ? 16.328 -15.664 2.324 1 95.25 105 PHE A N 1
ATOM 810 C CA . PHE A 1 105 ? 17.406 -14.805 1.881 1 95.25 105 PHE A CA 1
ATOM 811 C C . PHE A 1 105 ? 16.875 -13.43 1.482 1 95.25 105 PHE A C 1
ATOM 813 O O . PHE A 1 105 ? 15.695 -13.273 1.185 1 95.25 105 PHE A O 1
ATOM 820 N N . GLY A 1 106 ? 17.75 -12.328 1.629 1 97.31 106 GLY A N 1
ATOM 821 C CA . GLY A 1 106 ? 17.484 -11.047 0.995 1 97.31 106 GLY A CA 1
ATOM 822 C C . GLY A 1 106 ? 16.812 -10.047 1.92 1 97.31 106 GLY A C 1
ATOM 823 O O . GLY A 1 106 ? 16.391 -8.977 1.483 1 97.31 106 GLY A O 1
ATOM 824 N N . GLU A 1 107 ? 16.609 -10.359 3.178 1 98.12 107 GLU A N 1
ATOM 825 C CA . GLU A 1 107 ? 15.898 -9.492 4.109 1 98.12 107 GLU A CA 1
ATOM 826 C C . GLU A 1 107 ? 16.594 -8.141 4.242 1 98.12 107 GLU A C 1
ATOM 828 O O . GLU A 1 107 ? 15.945 -7.105 4.398 1 98.12 107 GLU A O 1
ATOM 833 N N . TRP A 1 108 ? 17.922 -8.109 4.059 1 97.62 108 TRP A N 1
ATOM 834 C CA . TRP A 1 108 ? 18.672 -6.883 4.324 1 97.62 108 TRP A CA 1
ATOM 835 C C . TRP A 1 108 ? 18.578 -5.934 3.137 1 97.62 108 TRP A C 1
ATOM 837 O O . TRP A 1 108 ? 18.922 -4.754 3.254 1 97.62 108 TRP A O 1
ATOM 847 N N . ASP A 1 109 ? 18.078 -6.402 1.997 1 96.81 109 ASP A N 1
ATOM 848 C CA . ASP A 1 109 ? 17.766 -5.512 0.883 1 96.81 109 ASP A CA 1
ATOM 849 C C . ASP A 1 109 ? 16.578 -4.613 1.21 1 96.81 109 ASP A C 1
ATOM 851 O O . ASP A 1 109 ? 16.344 -3.615 0.525 1 96.81 109 ASP A O 1
ATOM 855 N N . HIS A 1 110 ? 15.891 -4.891 2.301 1 97.5 110 HIS A N 1
ATOM 856 C CA . HIS A 1 110 ? 14.766 -4.082 2.77 1 97.5 110 HIS A CA 1
ATOM 857 C C . HIS A 1 110 ? 15.07 -3.461 4.129 1 97.5 110 HIS A C 1
ATOM 859 O O . HIS A 1 110 ? 14.945 -2.246 4.305 1 97.5 110 HIS A O 1
ATOM 865 N N . TRP A 1 111 ? 15.578 -4.25 5.023 1 97.81 111 TRP A N 1
ATOM 866 C CA . TRP A 1 111 ? 15.828 -3.783 6.383 1 97.81 111 TRP A CA 1
ATOM 867 C C . TRP A 1 111 ? 16.938 -2.727 6.402 1 97.81 111 TRP A C 1
ATOM 869 O O . TRP A 1 111 ? 17 -1.91 7.324 1 97.81 111 TRP A O 1
ATOM 879 N N . GLY A 1 112 ? 17.766 -2.73 5.383 1 95.94 112 GLY A N 1
ATOM 880 C CA . GLY A 1 112 ? 18.844 -1.768 5.297 1 95.94 112 GLY A CA 1
ATOM 881 C C . GLY A 1 112 ? 18.375 -0.338 5.133 1 95.94 112 GLY A C 1
ATOM 882 O O . GLY A 1 112 ? 19.047 0.602 5.562 1 95.94 112 GLY A O 1
ATOM 883 N N . TYR A 1 113 ? 17.266 -0.094 4.574 1 92.44 113 TYR A N 1
ATOM 884 C CA . TYR A 1 113 ? 16.812 1.27 4.328 1 92.44 113 TYR A CA 1
ATOM 885 C C . TYR A 1 113 ? 15.75 1.682 5.352 1 92.44 113 TYR A C 1
ATOM 887 O O . TYR A 1 113 ? 15.484 2.873 5.535 1 92.44 113 TYR A O 1
ATOM 895 N N . SER A 1 114 ? 15.195 0.681 6.102 1 96.81 114 SER A N 1
ATOM 896 C CA . SER A 1 114 ? 14.156 0.981 7.082 1 96.81 114 SER A CA 1
ATOM 897 C C . SER A 1 114 ? 14.648 1.975 8.125 1 96.81 114 SER A C 1
ATOM 899 O O . SER A 1 114 ? 13.961 2.941 8.453 1 96.81 114 SER A O 1
ATOM 901 N N . PRO A 1 115 ? 15.898 1.88 8.641 1 96.38 115 PRO A N 1
ATOM 902 C CA . PRO A 1 115 ? 16.359 2.832 9.656 1 96.38 115 PRO A CA 1
ATOM 903 C C . PRO A 1 115 ? 16.422 4.266 9.133 1 96.38 115 PRO A C 1
ATOM 905 O O . PRO A 1 115 ? 16.172 5.211 9.891 1 96.38 115 PRO A O 1
ATOM 908 N N . MET A 1 116 ? 16.672 4.418 7.898 1 94.44 116 MET A N 1
ATOM 909 C CA . MET A 1 116 ? 16.719 5.758 7.316 1 94.44 116 MET A CA 1
ATOM 910 C C . MET A 1 116 ? 15.352 6.426 7.395 1 94.44 116 MET A C 1
ATOM 912 O O . MET A 1 116 ? 15.25 7.598 7.766 1 94.44 116 MET A O 1
ATOM 916 N N . LEU A 1 117 ? 14.328 5.711 7.168 1 96.75 117 LEU A N 1
ATOM 917 C CA . LEU A 1 117 ? 12.977 6.246 7.211 1 96.75 117 LEU A CA 1
ATOM 918 C C . LEU A 1 117 ? 12.508 6.426 8.656 1 96.75 117 LEU A C 1
ATOM 920 O O . LEU A 1 117 ? 11.992 7.484 9.016 1 96.75 117 LEU A O 1
ATOM 924 N N . VAL A 1 118 ? 12.773 5.445 9.469 1 97.38 118 VAL A N 1
ATOM 925 C CA . VAL A 1 118 ? 12.258 5.453 10.836 1 97.38 118 VAL A CA 1
ATOM 926 C C . VAL A 1 118 ? 12.977 6.52 11.656 1 97.38 118 VAL A C 1
ATOM 928 O O . VAL A 1 118 ? 12.336 7.328 12.336 1 97.38 118 VAL A O 1
ATOM 931 N N . ILE A 1 119 ? 14.273 6.598 11.562 1 95.75 119 ILE A N 1
ATOM 932 C CA . ILE A 1 119 ? 15.047 7.562 12.336 1 95.75 119 ILE A CA 1
ATOM 933 C C . ILE A 1 119 ? 14.727 8.977 11.859 1 95.75 119 ILE A C 1
ATOM 935 O O . ILE A 1 119 ? 14.477 9.867 12.672 1 95.75 119 ILE A O 1
ATOM 939 N N . THR A 1 120 ? 14.711 9.172 10.531 1 95.19 120 THR A N 1
ATOM 940 C CA . THR A 1 120 ? 14.359 10.492 10 1 95.19 120 THR A CA 1
ATOM 941 C C . THR A 1 120 ? 12.945 10.883 10.422 1 95.19 120 THR A C 1
ATOM 943 O O . THR A 1 120 ? 12.703 12.039 10.789 1 95.19 120 THR A O 1
ATOM 946 N N . GLY A 1 121 ? 12.047 9.93 10.391 1 96.31 121 GLY A N 1
ATOM 947 C CA . GLY A 1 121 ? 10.688 10.203 10.828 1 96.31 121 GLY A CA 1
ATOM 948 C C . GLY A 1 121 ? 10.609 10.641 12.281 1 96.31 121 GLY A C 1
ATOM 949 O O . GLY A 1 121 ? 9.891 11.586 12.609 1 96.31 121 GLY A O 1
ATOM 950 N N . LEU A 1 122 ? 11.336 9.961 13.117 1 96.19 122 LEU A N 1
ATOM 951 C CA . LEU A 1 122 ? 11.352 10.305 14.531 1 96.19 122 LEU A CA 1
ATOM 952 C C . LEU A 1 122 ? 11.914 11.703 14.75 1 96.19 122 LEU A C 1
ATOM 954 O O . LEU A 1 122 ? 11.43 12.453 15.602 1 96.19 122 LEU A O 1
ATOM 958 N N . VAL A 1 123 ? 12.906 12.062 13.969 1 94.31 123 VAL A N 1
ATOM 959 C CA . VAL A 1 123 ? 13.508 13.391 14.07 1 94.31 123 VAL A CA 1
ATOM 960 C C . VAL A 1 123 ? 12.516 14.445 13.594 1 94.31 123 VAL A C 1
ATOM 962 O O . VAL A 1 123 ? 12.312 15.461 14.258 1 94.31 123 VAL A O 1
ATOM 965 N N . VAL A 1 124 ? 11.859 14.141 12.523 1 93.38 124 VAL A N 1
ATOM 966 C CA . VAL A 1 124 ? 10.898 15.07 11.945 1 93.38 124 VAL A CA 1
ATOM 967 C C . VAL A 1 124 ? 9.734 15.273 12.906 1 93.38 124 VAL A C 1
ATOM 969 O O . VAL A 1 124 ? 9.227 16.391 13.055 1 93.38 124 VAL A O 1
ATOM 972 N N . MET A 1 125 ? 9.367 14.234 13.68 1 92.75 125 MET A N 1
ATOM 973 C CA . MET A 1 125 ? 8.266 14.305 14.633 1 92.75 125 MET A CA 1
ATOM 974 C C . MET A 1 125 ? 8.688 15.016 15.906 1 92.75 125 MET A C 1
ATOM 976 O O . MET A 1 125 ? 7.852 15.352 16.75 1 92.75 125 MET A O 1
ATOM 980 N N . GLY A 1 126 ? 9.984 15.172 16.062 1 89.81 126 GLY A N 1
ATOM 981 C CA . GLY A 1 126 ? 10.492 15.805 17.281 1 89.81 126 GLY A CA 1
ATOM 982 C C . GLY A 1 126 ? 10.688 14.828 18.422 1 89.81 126 GLY A C 1
ATOM 983 O O . GLY A 1 126 ? 10.773 15.242 19.578 1 89.81 126 GLY A O 1
ATOM 984 N N . LEU A 1 127 ? 10.672 13.586 18.109 1 91.19 127 LEU A N 1
ATOM 985 C CA . LEU A 1 127 ? 10.797 12.562 19.156 1 91.19 127 LEU A CA 1
ATOM 986 C C . LEU A 1 127 ? 12.25 12.18 19.359 1 91.19 127 LEU A C 1
ATOM 988 O O . LEU A 1 127 ? 12.594 11.539 20.359 1 91.19 127 LEU A O 1
ATOM 992 N N . LEU A 1 128 ? 12.992 12.445 18.391 1 85.75 128 LEU A N 1
ATOM 993 C CA . LEU A 1 128 ? 14.43 12.203 18.469 1 85.75 128 LEU A CA 1
ATOM 994 C C . LEU A 1 128 ? 15.211 13.484 18.188 1 85.75 128 LEU A C 1
ATOM 996 O O . LEU A 1 128 ? 14.945 14.164 17.188 1 85.75 128 LEU A O 1
ATOM 1000 N N . ASP A 1 129 ? 15.992 13.906 19.188 1 77.88 129 ASP A N 1
ATOM 1001 C CA . ASP A 1 129 ? 16.844 15.078 19 1 77.88 129 ASP A CA 1
ATOM 1002 C C . ASP A 1 129 ? 18.047 14.75 18.109 1 77.88 129 ASP A C 1
ATOM 1004 O O . ASP A 1 129 ? 18.656 13.688 18.25 1 77.88 129 ASP A O 1
ATOM 1008 N N . TRP A 1 130 ? 17.922 15.461 17 1 64.5 130 TRP A N 1
ATOM 1009 C CA . TRP A 1 130 ? 19.141 15.297 16.203 1 64.5 130 TRP A CA 1
ATOM 1010 C C . TRP A 1 130 ? 19.969 16.578 16.219 1 64.5 130 TRP A C 1
ATOM 1012 O O . TRP A 1 130 ? 19.422 17.688 16.344 1 64.5 130 TRP A O 1
ATOM 1022 N N . MET B 1 1 ? -16.016 24.844 8.055 1 55.44 1 MET B N 1
ATOM 1023 C CA . MET B 1 1 ? -16.828 23.625 8.164 1 55.44 1 MET B CA 1
ATOM 1024 C C . MET B 1 1 ? -17.562 23.594 9.5 1 55.44 1 MET B C 1
ATOM 1026 O O . MET B 1 1 ? -17.016 23.984 10.531 1 55.44 1 MET B O 1
ATOM 1030 N N . ARG B 1 2 ? -18.859 23.297 9.477 1 65.25 2 ARG B N 1
ATOM 1031 C CA . ARG B 1 2 ? -19.656 23.203 10.688 1 65.25 2 ARG B CA 1
ATOM 1032 C C . ARG B 1 2 ? -19.188 22.047 11.562 1 65.25 2 ARG B C 1
ATOM 1034 O O . ARG B 1 2 ? -18.578 21.094 11.07 1 65.25 2 ARG B O 1
ATOM 1041 N N . LEU B 1 3 ? -19.328 22.156 12.812 1 63.31 3 LEU B N 1
ATOM 1042 C CA . LEU B 1 3 ? -18.969 21.125 13.789 1 63.31 3 LEU B CA 1
ATOM 1043 C C . LEU B 1 3 ? -19.438 19.75 13.336 1 63.31 3 LEU B C 1
ATOM 1045 O O . LEU B 1 3 ? -18.703 18.766 13.461 1 63.31 3 LEU B O 1
ATOM 1049 N N . SER B 1 4 ? -20.672 19.703 12.883 1 67 4 SER B N 1
ATOM 1050 C CA . SER B 1 4 ? -21.25 18.453 12.414 1 67 4 SER B CA 1
ATOM 1051 C C . SER B 1 4 ? -20.469 17.875 11.242 1 67 4 SER B C 1
ATOM 1053 O O . SER B 1 4 ? -20.266 16.672 11.172 1 67 4 SER B O 1
ATOM 1055 N N . GLU B 1 5 ? -19.984 18.672 10.414 1 70.44 5 GLU B N 1
ATOM 1056 C CA . GLU B 1 5 ? -19.188 18.203 9.289 1 70.44 5 GLU B CA 1
ATOM 1057 C C . GLU B 1 5 ? -17.844 17.688 9.742 1 70.44 5 GLU B C 1
ATOM 1059 O O . GLU B 1 5 ? -17.344 16.672 9.234 1 70.44 5 GLU B O 1
ATOM 1064 N N . SER B 1 6 ? -17.484 18.297 10.797 1 76.5 6 SER B N 1
ATOM 1065 C CA . SER B 1 6 ? -16.203 17.859 11.328 1 76.5 6 SER B CA 1
ATOM 1066 C C . SER B 1 6 ? -16.297 16.484 11.961 1 76.5 6 SER B C 1
ATOM 1068 O O . SER B 1 6 ? -15.422 15.633 11.758 1 76.5 6 SER B O 1
ATOM 1070 N N . VAL B 1 7 ? -17.391 16.266 12.633 1 82 7 VAL B N 1
ATOM 1071 C CA . VAL B 1 7 ? -17.594 14.969 13.281 1 82 7 VAL B CA 1
ATOM 1072 C C . VAL B 1 7 ? -17.797 13.891 12.219 1 82 7 VAL B C 1
ATOM 1074 O O . VAL B 1 7 ? -17.266 12.781 12.336 1 82 7 VAL B O 1
ATOM 1077 N N . PHE 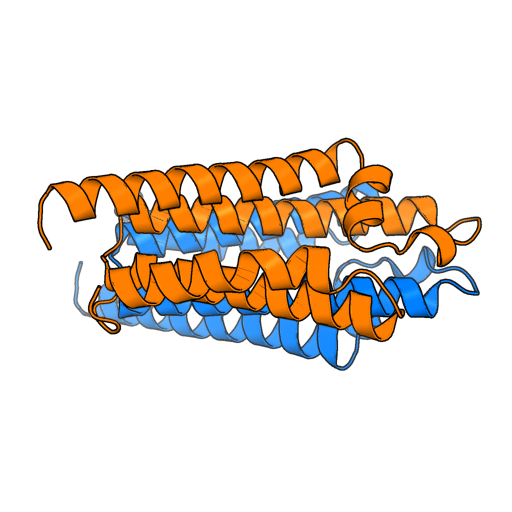B 1 8 ? -18.578 14.203 11.219 1 82 8 PHE B N 1
ATOM 1078 C CA . PHE B 1 8 ? -18.859 13.266 10.141 1 82 8 PHE B CA 1
ATOM 1079 C C . PHE B 1 8 ? -17.562 12.852 9.438 1 82 8 PHE B C 1
ATOM 1081 O O . PHE B 1 8 ? -17.312 11.656 9.266 1 82 8 PHE B O 1
ATOM 1088 N N . PHE B 1 9 ? -16.75 13.766 9.125 1 83.19 9 PHE B N 1
ATOM 1089 C CA . PHE B 1 9 ? -15.539 13.453 8.375 1 83.19 9 PHE B CA 1
ATOM 1090 C C . PHE B 1 9 ? -14.531 12.711 9.25 1 83.19 9 PHE B C 1
ATOM 1092 O O . PHE B 1 9 ? -13.797 11.844 8.766 1 83.19 9 PHE B O 1
ATOM 1099 N N . SER B 1 10 ? -14.602 13.008 10.547 1 89.06 10 SER B N 1
ATOM 1100 C CA . SER B 1 10 ? -13.758 12.258 11.469 1 89.06 10 SER B CA 1
ATOM 1101 C C . SER B 1 10 ? -14.188 10.797 11.555 1 89.06 10 SER B C 1
ATOM 1103 O O . SER B 1 10 ? -13.352 9.898 11.531 1 89.06 10 SER B O 1
ATOM 1105 N N . LEU B 1 11 ? -15.445 10.617 11.57 1 91.62 11 LEU B N 1
ATOM 1106 C CA . LEU B 1 11 ? -15.977 9.258 11.664 1 91.62 11 LEU B CA 1
ATOM 1107 C C . LEU B 1 11 ? -15.695 8.477 10.383 1 91.62 11 LEU B C 1
ATOM 1109 O O . LEU B 1 11 ? -15.328 7.301 10.438 1 91.62 11 LEU B O 1
ATOM 1113 N N . VAL B 1 12 ? -15.836 9.125 9.297 1 90.31 12 VAL B N 1
ATOM 1114 C CA . VAL B 1 12 ? -15.555 8.492 8.008 1 90.31 12 VAL B CA 1
ATOM 1115 C C . VAL B 1 12 ? -14.086 8.086 7.941 1 90.31 12 VAL B C 1
ATOM 1117 O O . VAL B 1 12 ? -13.766 6.957 7.555 1 90.31 12 VAL B O 1
ATOM 1120 N N . GLY B 1 13 ? -13.234 8.93 8.414 1 94.31 13 GLY B N 1
ATOM 1121 C CA . GLY B 1 13 ? -11.812 8.609 8.453 1 94.31 13 GLY B CA 1
ATOM 1122 C C . GLY B 1 13 ? -11.492 7.43 9.359 1 94.31 13 GLY B C 1
ATOM 1123 O O . GLY B 1 13 ? -10.703 6.555 8.992 1 94.31 13 GLY B O 1
ATOM 1124 N N . ILE B 1 14 ? -12.148 7.402 10.461 1 97.12 14 ILE B N 1
ATOM 1125 C CA . ILE B 1 14 ? -11.914 6.336 11.43 1 97.12 14 ILE B CA 1
ATOM 1126 C C . ILE B 1 14 ? -12.406 5.008 10.867 1 97.12 14 ILE B C 1
ATOM 1128 O O . ILE B 1 14 ? -11.695 3.998 10.922 1 97.12 14 ILE B O 1
ATOM 1132 N N . ILE B 1 15 ? -13.523 5.016 10.266 1 96.44 15 ILE B N 1
ATOM 1133 C CA . ILE B 1 15 ? -14.148 3.791 9.773 1 96.44 15 ILE B CA 1
ATOM 1134 C C . ILE B 1 15 ? -13.383 3.27 8.562 1 96.44 15 ILE B C 1
ATOM 1136 O O . ILE B 1 15 ? -13.078 2.078 8.477 1 96.44 15 ILE B O 1
ATOM 1140 N N . PHE B 1 16 ? -13.055 4.16 7.691 1 96.19 16 PHE B N 1
ATOM 1141 C CA . PHE B 1 16 ? -12.305 3.729 6.52 1 96.19 16 PHE B CA 1
ATOM 1142 C C . PHE B 1 16 ? -10.922 3.225 6.914 1 96.19 16 PHE B C 1
ATOM 1144 O O . PHE B 1 16 ? -10.438 2.232 6.367 1 96.19 16 PHE B O 1
ATOM 1151 N N . GLY B 1 17 ? -10.297 3.928 7.875 1 98.31 17 GLY B N 1
ATOM 1152 C CA . GLY B 1 17 ? -9.023 3.436 8.375 1 98.31 17 GLY B CA 1
ATOM 1153 C C . GLY B 1 17 ? -9.109 2.033 8.945 1 98.31 17 GLY B C 1
ATOM 1154 O O . GLY B 1 17 ? -8.281 1.174 8.617 1 98.31 17 GLY B O 1
ATOM 1155 N N . ALA B 1 18 ? -10.148 1.78 9.711 1 98.5 18 ALA B N 1
ATOM 1156 C CA . ALA B 1 18 ? -10.352 0.465 10.312 1 98.5 18 ALA B CA 1
ATOM 1157 C C . ALA B 1 18 ? -10.625 -0.592 9.25 1 98.5 18 ALA B C 1
ATOM 1159 O O . ALA B 1 18 ? -10.172 -1.734 9.367 1 98.5 18 ALA B O 1
ATOM 1160 N N . THR B 1 19 ? -11.32 -0.209 8.258 1 98.06 19 THR B N 1
ATOM 1161 C CA . THR B 1 19 ? -11.656 -1.136 7.18 1 98.06 19 THR B CA 1
ATOM 1162 C C . THR B 1 19 ? -10.398 -1.578 6.438 1 98.06 19 THR B C 1
ATOM 1164 O O . THR B 1 19 ? -10.188 -2.773 6.223 1 98.06 19 THR B O 1
ATOM 1167 N N . PHE B 1 20 ? -9.539 -0.681 6.07 1 98.62 20 PHE B N 1
ATOM 1168 C CA . PHE B 1 20 ? -8.305 -1.02 5.371 1 98.62 20 PHE B CA 1
ATOM 1169 C C . PHE B 1 20 ? -7.41 -1.885 6.246 1 98.62 20 PHE B C 1
ATOM 1171 O O . PHE B 1 20 ? -6.809 -2.85 5.766 1 98.62 20 PHE B O 1
ATOM 1178 N N . ILE B 1 21 ? -7.34 -1.54 7.516 1 98.88 21 ILE B N 1
ATOM 1179 C CA . ILE B 1 21 ? -6.539 -2.332 8.445 1 98.88 21 ILE B CA 1
ATOM 1180 C C . ILE B 1 21 ? -7.117 -3.742 8.555 1 98.88 21 ILE B C 1
ATOM 1182 O O . ILE B 1 21 ? -6.375 -4.727 8.555 1 98.88 21 ILE B O 1
ATOM 1186 N N . GLY B 1 22 ? -8.445 -3.832 8.586 1 98.75 22 GLY B N 1
ATOM 1187 C CA . GLY B 1 22 ? -9.094 -5.133 8.586 1 98.75 22 GLY B CA 1
ATOM 1188 C C . GLY B 1 22 ? -8.758 -5.965 7.363 1 98.75 22 GLY B C 1
ATOM 1189 O O . GLY B 1 22 ? -8.508 -7.168 7.473 1 98.75 22 GLY B O 1
ATOM 1190 N N . PHE B 1 23 ? -8.766 -5.328 6.223 1 98.5 23 PHE B N 1
ATOM 1191 C CA . PHE B 1 23 ? -8.383 -6.02 4.996 1 98.5 23 PHE B CA 1
ATOM 1192 C C . PHE B 1 23 ? -6.957 -6.543 5.086 1 98.5 23 PHE B C 1
ATOM 1194 O O . PHE B 1 23 ? -6.676 -7.668 4.676 1 98.5 23 PHE B O 1
ATOM 1201 N N . GLY B 1 24 ? -6.062 -5.715 5.609 1 98.81 24 GLY B N 1
ATOM 1202 C CA . GLY B 1 24 ? -4.672 -6.125 5.746 1 98.81 24 GLY B CA 1
ATOM 1203 C C . GLY B 1 24 ? -4.492 -7.305 6.684 1 98.81 24 GLY B C 1
ATOM 1204 O O . GLY B 1 24 ? -3.785 -8.258 6.359 1 98.81 24 GLY B O 1
ATOM 1205 N N . ILE B 1 25 ? -5.125 -7.246 7.781 1 98.81 25 ILE B N 1
ATOM 1206 C CA . ILE B 1 25 ? -5.055 -8.336 8.75 1 98.81 25 ILE B CA 1
ATOM 1207 C C . ILE B 1 25 ? -5.621 -9.617 8.125 1 98.81 25 ILE B C 1
ATOM 1209 O O . ILE B 1 25 ? -5.043 -10.695 8.273 1 98.81 25 ILE B O 1
ATOM 1213 N N . ASN B 1 26 ? -6.734 -9.492 7.469 1 98.69 26 ASN B N 1
ATOM 1214 C CA . ASN B 1 26 ? -7.316 -10.633 6.773 1 98.69 26 ASN B CA 1
ATOM 1215 C C . ASN B 1 26 ? -6.328 -11.266 5.797 1 98.69 26 ASN B C 1
ATOM 1217 O O . ASN B 1 26 ? -6.215 -12.484 5.723 1 98.69 26 ASN B O 1
ATOM 1221 N N . SER B 1 27 ? -5.602 -10.461 5.082 1 98.5 27 SER B N 1
ATOM 1222 C CA . SER B 1 27 ? -4.645 -10.961 4.098 1 98.5 27 SER B CA 1
ATOM 1223 C C . SER B 1 27 ? -3.498 -11.703 4.773 1 98.5 27 SER B C 1
ATOM 1225 O O . SER B 1 27 ? -2.973 -12.68 4.227 1 98.5 27 SER B O 1
ATOM 1227 N N . PHE B 1 28 ? -3.113 -11.297 6.035 1 98.19 28 PHE B N 1
ATOM 1228 C CA . PHE B 1 28 ? -2.07 -11.961 6.805 1 98.19 28 PHE B CA 1
ATOM 1229 C C . PHE B 1 28 ? -2.541 -13.328 7.281 1 98.19 28 PHE B C 1
ATOM 1231 O O . PHE B 1 28 ? -1.803 -14.312 7.188 1 98.19 28 PHE B O 1
ATOM 1238 N N . VAL B 1 29 ? -3.828 -13.398 7.684 1 98.12 29 VAL B N 1
ATOM 1239 C CA . VAL B 1 29 ? -4.297 -14.57 8.414 1 98.12 29 VAL B CA 1
ATOM 1240 C C . VAL B 1 29 ? -4.984 -15.539 7.457 1 98.12 29 VAL B C 1
ATOM 1242 O O . VAL B 1 29 ? -4.891 -16.75 7.617 1 98.12 29 VAL B O 1
ATOM 1245 N N . ARG B 1 30 ? -5.691 -15.047 6.465 1 98.12 30 ARG B N 1
ATOM 1246 C CA . ARG B 1 30 ? -6.438 -15.844 5.492 1 98.12 30 ARG B CA 1
ATOM 1247 C C . ARG B 1 30 ? -6.152 -15.375 4.07 1 98.12 30 ARG B C 1
ATOM 1249 O O . ARG B 1 30 ? -7.043 -14.875 3.383 1 98.12 30 ARG B O 1
ATOM 1256 N N . PRO B 1 31 ? -4.973 -15.695 3.609 1 97.31 31 PRO B N 1
ATOM 1257 C CA . PRO B 1 31 ? -4.57 -15.18 2.301 1 97.31 31 PRO B CA 1
ATOM 1258 C C . PRO B 1 31 ? -5.5 -15.633 1.176 1 97.31 31 PRO B C 1
ATOM 1260 O O . PRO B 1 31 ? -5.773 -14.859 0.249 1 97.31 31 PRO B O 1
ATOM 1263 N N . ASP B 1 32 ? -6.082 -16.828 1.222 1 96.75 32 ASP B N 1
ATOM 1264 C CA . ASP B 1 32 ? -6.992 -17.297 0.179 1 96.75 32 ASP B CA 1
ATOM 1265 C C . ASP B 1 32 ? -8.289 -16.5 0.178 1 96.75 32 ASP B C 1
ATOM 1267 O O . ASP B 1 32 ? -8.82 -16.172 -0.885 1 96.75 32 ASP B O 1
ATOM 1271 N N . HIS B 1 33 ? -8.766 -16.188 1.337 1 97.5 33 HIS B N 1
ATOM 1272 C CA . HIS B 1 33 ? -9.969 -15.375 1.426 1 97.5 33 HIS B CA 1
ATOM 1273 C C . HIS B 1 33 ? -9.719 -13.961 0.907 1 97.5 33 HIS B C 1
ATOM 1275 O O . HIS B 1 33 ? -10.555 -13.398 0.197 1 97.5 33 HIS B O 1
ATOM 1281 N N . ALA B 1 34 ? -8.625 -13.383 1.246 1 97.56 34 ALA B N 1
ATOM 1282 C CA . ALA B 1 34 ? -8.273 -12.055 0.744 1 97.56 34 ALA B CA 1
ATOM 1283 C C . ALA B 1 34 ? -8.172 -12.055 -0.778 1 97.56 34 ALA B C 1
ATOM 1285 O O . ALA B 1 34 ? -8.648 -11.125 -1.439 1 97.56 34 ALA B O 1
ATOM 1286 N N . LEU B 1 35 ? -7.551 -13.125 -1.276 1 96.69 35 LEU B N 1
ATOM 1287 C CA . LEU B 1 35 ? -7.395 -13.258 -2.721 1 96.69 35 LEU B CA 1
ATOM 1288 C C . LEU B 1 35 ? -8.75 -13.336 -3.412 1 96.69 35 LEU B C 1
ATOM 1290 O O . LEU B 1 35 ? -8.906 -12.859 -4.539 1 96.69 35 LEU B O 1
ATOM 1294 N N . SER B 1 36 ? -9.742 -13.898 -2.766 1 96.88 36 SER B N 1
ATOM 1295 C CA . SER B 1 36 ? -11.07 -14.078 -3.35 1 96.88 36 SER B CA 1
ATOM 1296 C C . SER B 1 36 ? -11.758 -12.734 -3.582 1 96.88 36 SER B C 1
ATOM 1298 O O . SER B 1 36 ? -12.688 -12.633 -4.383 1 96.88 36 SER B O 1
ATOM 1300 N N . PHE B 1 37 ? -11.273 -11.688 -2.895 1 96.81 37 PHE B N 1
ATOM 1301 C CA . PHE B 1 37 ? -11.812 -10.352 -3.125 1 96.81 37 PHE B CA 1
ATOM 1302 C C . PHE B 1 37 ? -11.492 -9.875 -4.535 1 96.81 37 PHE B C 1
ATOM 1304 O O . PHE B 1 37 ? -12.148 -8.969 -5.055 1 96.81 37 PHE B O 1
ATOM 1311 N N . PHE B 1 38 ? -10.531 -10.492 -5.148 1 98.12 38 PHE B N 1
ATOM 1312 C CA . PHE B 1 38 ? -10.133 -10.109 -6.496 1 98.12 38 PHE B CA 1
ATOM 1313 C C . PHE B 1 38 ? -10.656 -11.109 -7.52 1 98.12 38 PHE B C 1
ATOM 1315 O O . PHE B 1 38 ? -10.477 -10.922 -8.727 1 98.12 38 PHE B O 1
ATOM 1322 N N . HIS B 1 39 ? -11.211 -12.219 -7.012 1 97.12 39 HIS B N 1
ATOM 1323 C CA . HIS B 1 39 ? -11.75 -13.258 -7.875 1 97.12 39 HIS B CA 1
ATOM 1324 C C . HIS B 1 39 ? -10.656 -13.898 -8.719 1 97.12 39 HIS B C 1
ATOM 1326 O O . HIS B 1 39 ? -10.852 -14.141 -9.914 1 97.12 39 HIS B O 1
ATOM 1332 N N . PHE B 1 40 ? -9.484 -14.148 -8.078 1 95.88 40 PHE B N 1
ATOM 1333 C CA . PHE B 1 40 ? -8.344 -14.719 -8.781 1 95.88 40 PHE B CA 1
ATOM 1334 C C . PHE B 1 40 ? -8.219 -16.203 -8.508 1 95.88 40 PHE B C 1
ATOM 1336 O O . PHE B 1 40 ? -7.191 -16.812 -8.812 1 95.88 40 PHE B O 1
ATOM 1343 N N . GLU B 1 41 ? -9.25 -16.828 -7.949 1 93.94 41 GLU B N 1
ATOM 1344 C CA . GLU B 1 41 ? -9.148 -18.234 -7.527 1 93.94 41 GLU B CA 1
ATOM 1345 C C . GLU B 1 41 ? -8.875 -19.141 -8.711 1 93.94 41 GLU B C 1
ATOM 1347 O O . GLU B 1 41 ? -8.141 -20.125 -8.586 1 93.94 41 GLU B O 1
ATOM 1352 N N . ASP B 1 42 ? -9.367 -18.859 -9.812 1 95.5 42 ASP B N 1
ATOM 1353 C CA . ASP B 1 42 ? -9.234 -19.734 -10.969 1 95.5 42 ASP B CA 1
ATOM 1354 C C . ASP B 1 42 ? -7.863 -19.562 -11.625 1 95.5 42 ASP B C 1
ATOM 1356 O O . ASP B 1 42 ? -7.496 -20.312 -12.523 1 95.5 42 ASP B O 1
ATOM 1360 N N . LEU B 1 43 ? -7.086 -18.594 -11.164 1 97.12 43 LEU B N 1
ATOM 1361 C CA . LEU B 1 43 ? -5.75 -18.375 -11.703 1 97.12 43 LEU B CA 1
ATOM 1362 C C . LEU B 1 43 ? -4.707 -19.141 -10.906 1 97.12 43 LEU B C 1
ATOM 1364 O O . LEU B 1 43 ? -3.545 -19.219 -11.312 1 97.12 43 LEU B O 1
ATOM 1368 N N . ARG B 1 44 ? -5.129 -19.703 -9.797 1 97.69 44 ARG B N 1
ATOM 1369 C CA . ARG B 1 44 ? -4.219 -20.484 -8.961 1 97.69 44 ARG B CA 1
ATOM 1370 C C . ARG B 1 44 ? -3.809 -21.781 -9.656 1 97.69 44 ARG B C 1
ATOM 1372 O O . ARG B 1 44 ? -4.617 -22.406 -10.352 1 97.69 44 ARG B O 1
ATOM 1379 N N . VAL B 1 45 ? -2.533 -22.125 -9.484 1 98 45 VAL B N 1
ATOM 1380 C CA . VAL B 1 45 ? -2.014 -23.375 -10.039 1 98 45 VAL B CA 1
ATOM 1381 C C . VAL B 1 45 ? -1.273 -24.156 -8.953 1 98 45 VAL B C 1
ATOM 1383 O O . VAL B 1 45 ? -0.813 -23.562 -7.969 1 98 45 VAL B O 1
ATOM 1386 N N . PRO B 1 46 ? -1.235 -25.484 -9.102 1 97.5 46 PRO B N 1
ATOM 1387 C CA . PRO B 1 46 ? -0.511 -26.281 -8.102 1 97.5 46 PRO B CA 1
ATOM 1388 C C . PRO B 1 46 ? 0.926 -25.797 -7.898 1 97.5 46 PRO B C 1
ATOM 1390 O O . PRO B 1 46 ? 1.628 -25.516 -8.875 1 97.5 46 PRO B O 1
ATOM 1393 N N . GLY B 1 47 ? 1.352 -25.594 -6.688 1 97.62 47 GLY B N 1
ATOM 1394 C CA . GLY B 1 47 ? 2.727 -25.25 -6.352 1 97.62 47 GLY B CA 1
ATOM 1395 C C . GLY B 1 47 ? 2.943 -23.766 -6.133 1 97.62 47 GLY B C 1
ATOM 1396 O O . GLY B 1 47 ? 4.02 -23.344 -5.707 1 97.62 47 GLY B O 1
ATOM 1397 N N . ASP B 1 48 ? 1.892 -22.969 -6.297 1 97.44 48 ASP B N 1
ATOM 1398 C CA . ASP B 1 48 ? 2.104 -21.516 -6.223 1 97.44 48 ASP B CA 1
ATOM 1399 C C . ASP B 1 48 ? 1.793 -20.984 -4.824 1 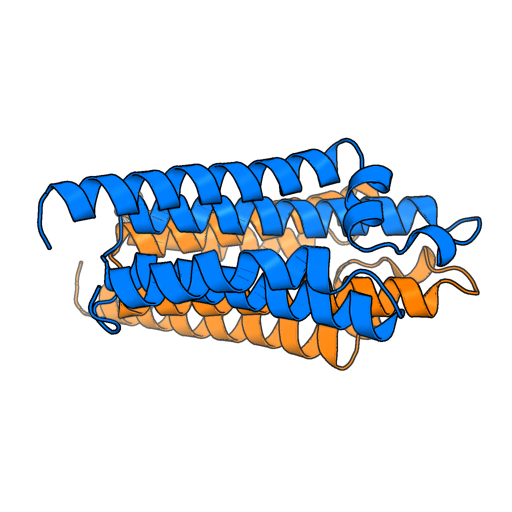97.44 48 ASP B C 1
ATOM 1401 O O . ASP B 1 48 ? 1.864 -19.781 -4.582 1 97.44 48 ASP B O 1
ATOM 1405 N N . GLN B 1 49 ? 1.502 -21.859 -3.859 1 97.19 49 GLN B N 1
ATOM 1406 C CA . GLN B 1 49 ? 0.94 -21.453 -2.574 1 97.19 49 GLN B CA 1
ATOM 1407 C C . GLN B 1 49 ? 1.907 -20.562 -1.807 1 97.19 49 GLN B C 1
ATOM 1409 O O . GLN B 1 49 ? 1.51 -19.516 -1.277 1 97.19 49 GLN B O 1
ATOM 1414 N N . GLN B 1 50 ? 3.098 -20.922 -1.749 1 97.69 50 GLN B N 1
ATOM 1415 C CA . GLN B 1 50 ? 4.055 -20.172 -0.948 1 97.69 50 GLN B CA 1
ATOM 1416 C C . GLN B 1 50 ? 4.254 -18.766 -1.509 1 97.69 50 GLN B C 1
ATOM 1418 O O . GLN B 1 50 ? 4.277 -17.797 -0.757 1 97.69 50 GLN B O 1
ATOM 1423 N N . LEU B 1 51 ? 4.41 -18.641 -2.811 1 97.88 51 LEU B N 1
ATOM 1424 C CA . LEU B 1 51 ? 4.559 -17.328 -3.445 1 97.88 51 LEU B CA 1
ATOM 1425 C C . LEU B 1 51 ? 3.338 -16.453 -3.178 1 97.88 51 LEU B C 1
ATOM 1427 O O . LEU B 1 51 ? 3.475 -15.289 -2.799 1 97.88 51 LEU B O 1
ATOM 1431 N N . VAL B 1 52 ? 2.201 -17.031 -3.328 1 97.5 52 VAL B N 1
ATOM 1432 C CA . VAL B 1 52 ? 0.96 -16.297 -3.139 1 97.5 52 VAL B CA 1
ATOM 1433 C C . VAL B 1 52 ? 0.837 -15.852 -1.68 1 97.5 52 VAL B C 1
ATOM 1435 O O . VAL B 1 52 ? 0.504 -14.703 -1.396 1 97.5 52 VAL B O 1
ATOM 1438 N N . ASP B 1 53 ? 1.189 -16.703 -0.764 1 98.12 53 ASP B N 1
ATOM 1439 C CA . ASP B 1 53 ? 1.139 -16.359 0.652 1 98.12 53 ASP B CA 1
ATOM 1440 C C . ASP B 1 53 ? 2.045 -15.164 0.958 1 98.12 53 ASP B C 1
ATOM 1442 O O . ASP B 1 53 ? 1.642 -14.234 1.659 1 98.12 53 ASP B O 1
ATOM 1446 N N . TYR B 1 54 ? 3.223 -15.188 0.445 1 98.5 54 TYR B N 1
ATOM 1447 C CA . TYR B 1 54 ? 4.168 -14.109 0.7 1 98.5 54 TYR B CA 1
ATOM 1448 C C . TYR B 1 54 ? 3.693 -12.805 0.067 1 98.5 54 TYR B C 1
ATOM 1450 O O . TYR B 1 54 ? 3.768 -11.742 0.689 1 98.5 54 TYR B O 1
ATOM 1458 N N . LEU B 1 55 ? 3.164 -12.898 -1.129 1 98.38 55 LEU B N 1
ATOM 1459 C CA . LEU B 1 55 ? 2.666 -11.703 -1.797 1 98.38 55 LEU B CA 1
ATOM 1460 C C . LEU B 1 55 ? 1.448 -11.141 -1.071 1 98.38 55 LEU B C 1
ATOM 1462 O O . LEU B 1 55 ? 1.248 -9.922 -1.035 1 98.38 55 LEU B O 1
ATOM 1466 N N . MET B 1 56 ? 0.703 -12.023 -0.423 1 98.5 56 MET B N 1
ATOM 1467 C CA . MET B 1 56 ? -0.467 -11.562 0.318 1 98.5 56 MET B CA 1
ATOM 1468 C C . MET B 1 56 ? -0.054 -10.883 1.621 1 98.5 56 MET B C 1
ATOM 1470 O O . MET B 1 56 ? -0.725 -9.961 2.086 1 98.5 56 MET B O 1
ATOM 1474 N N . ILE B 1 57 ? 1.075 -11.273 2.232 1 98.75 57 ILE B N 1
ATOM 1475 C CA . ILE B 1 57 ? 1.62 -10.555 3.377 1 98.75 57 ILE B CA 1
ATOM 1476 C C . ILE B 1 57 ? 2.057 -9.156 2.943 1 98.75 57 ILE B C 1
ATOM 1478 O O . ILE B 1 57 ? 1.738 -8.164 3.607 1 98.75 57 ILE B O 1
ATOM 1482 N N . VAL B 1 58 ? 2.729 -9.078 1.822 1 98.81 58 VAL B N 1
ATOM 1483 C CA . VAL B 1 58 ? 3.215 -7.816 1.273 1 98.81 58 VAL B CA 1
ATOM 1484 C C . VAL B 1 58 ? 2.033 -6.898 0.961 1 98.81 58 VAL B C 1
ATOM 1486 O O . VAL B 1 58 ? 2.043 -5.719 1.324 1 98.81 58 VAL B O 1
ATOM 1489 N N . TYR B 1 59 ? 0.99 -7.457 0.356 1 98.69 59 TYR B N 1
ATOM 1490 C CA . TYR B 1 59 ? -0.26 -6.766 0.066 1 98.69 59 TYR B CA 1
ATOM 1491 C C . TYR B 1 59 ? -0.936 -6.301 1.351 1 98.69 59 TYR B C 1
ATOM 1493 O O . TYR B 1 59 ? -1.338 -5.141 1.462 1 98.69 59 TYR B O 1
ATOM 1501 N N . GLY B 1 60 ? -1.05 -7.117 2.275 1 98.88 60 GLY B N 1
ATOM 1502 C CA . GLY B 1 60 ? -1.729 -6.809 3.523 1 98.88 60 GLY B CA 1
ATOM 1503 C C . GLY B 1 60 ? -1.055 -5.703 4.316 1 98.88 60 GLY B C 1
ATOM 1504 O O . GLY B 1 60 ? -1.728 -4.859 4.906 1 98.88 60 GLY B O 1
ATOM 1505 N N . ALA B 1 61 ? 0.236 -5.73 4.363 1 98.94 61 ALA B N 1
ATOM 1506 C CA . ALA B 1 61 ? 0.979 -4.68 5.051 1 98.94 61 ALA B CA 1
ATOM 1507 C C . ALA B 1 61 ? 0.67 -3.309 4.457 1 98.94 61 ALA B C 1
ATOM 1509 O O . ALA B 1 61 ? 0.531 -2.324 5.188 1 98.94 61 ALA B O 1
ATOM 1510 N N . ARG B 1 62 ? 0.544 -3.26 3.17 1 98.94 62 ARG B N 1
ATOM 1511 C CA . ARG B 1 62 ? 0.283 -1.996 2.488 1 98.94 62 ARG B CA 1
ATOM 1512 C C . ARG B 1 62 ? -1.159 -1.547 2.701 1 98.94 62 ARG B C 1
ATOM 1514 O O . ARG B 1 62 ? -1.438 -0.347 2.764 1 98.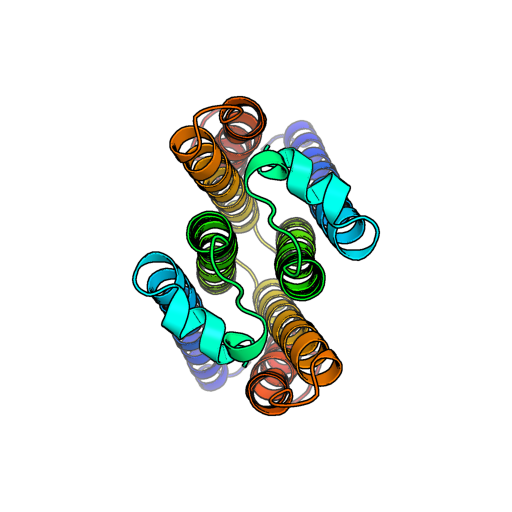94 62 ARG B O 1
ATOM 1521 N N . ASP B 1 63 ? -2.07 -2.521 2.904 1 98.88 63 ASP B N 1
ATOM 1522 C CA . ASP B 1 63 ? -3.432 -2.152 3.285 1 98.88 63 ASP B CA 1
ATOM 1523 C C . ASP B 1 63 ? -3.469 -1.583 4.703 1 98.88 63 ASP B C 1
ATOM 1525 O O . ASP B 1 63 ? -4.164 -0.598 4.961 1 98.88 63 ASP B O 1
ATOM 1529 N N . ILE B 1 64 ? -2.77 -2.188 5.574 1 98.94 64 ILE B N 1
ATOM 1530 C CA . ILE B 1 64 ? -2.666 -1.654 6.93 1 98.94 64 ILE B CA 1
ATOM 1531 C C . ILE B 1 64 ? -2.064 -0.251 6.887 1 98.94 64 ILE B C 1
ATOM 1533 O O . ILE B 1 64 ? -2.545 0.658 7.57 1 98.94 64 ILE B O 1
ATOM 1537 N N . PHE B 1 65 ? -1.059 -0.073 6.043 1 98.94 65 PHE B N 1
ATOM 1538 C CA . PHE B 1 65 ? -0.461 1.242 5.844 1 98.94 65 PHE B CA 1
ATOM 1539 C C . PHE B 1 65 ? -1.515 2.256 5.414 1 98.94 65 PHE B C 1
ATOM 1541 O O . PHE B 1 65 ? -1.567 3.367 5.941 1 98.94 65 PHE B O 1
ATOM 1548 N N . MET B 1 66 ? -2.355 1.944 4.512 1 98.88 66 MET B N 1
ATOM 1549 C CA . MET B 1 66 ? -3.389 2.861 4.039 1 98.88 66 MET B CA 1
ATOM 1550 C C . MET B 1 66 ? -4.324 3.262 5.172 1 98.88 66 MET B C 1
ATOM 1552 O O . MET B 1 66 ? -4.691 4.43 5.297 1 98.88 66 MET B O 1
ATOM 1556 N N . GLY B 1 67 ? -4.688 2.293 5.984 1 98.88 67 GLY B N 1
ATOM 1557 C CA . GLY B 1 67 ? -5.508 2.623 7.141 1 98.88 67 GLY B CA 1
ATOM 1558 C C . GLY B 1 67 ? -4.809 3.541 8.125 1 98.88 67 GLY B C 1
ATOM 1559 O O . GLY B 1 67 ? -5.402 4.508 8.602 1 98.88 67 GLY B O 1
ATOM 1560 N N . ILE B 1 68 ? -3.588 3.266 8.391 1 98.88 68 ILE B N 1
ATOM 1561 C CA . ILE B 1 68 ? -2.793 4.062 9.32 1 98.88 68 ILE B CA 1
ATOM 1562 C C . ILE B 1 68 ? -2.643 5.484 8.781 1 98.88 68 ILE B C 1
ATOM 1564 O O . ILE B 1 68 ? -2.66 6.449 9.547 1 98.88 68 ILE B O 1
ATOM 1568 N N . MET B 1 69 ? -2.537 5.633 7.445 1 98.81 69 MET B N 1
ATOM 1569 C CA . MET B 1 69 ? -2.385 6.965 6.863 1 98.81 69 MET B CA 1
ATOM 1570 C C . MET B 1 69 ? -3.658 7.781 7.035 1 98.81 69 MET B C 1
ATOM 1572 O O . MET B 1 69 ? -3.6 9 7.246 1 98.81 69 MET B O 1
ATOM 1576 N N . LEU B 1 70 ? -4.801 7.098 6.91 1 98.62 70 LEU B N 1
ATOM 1577 C CA . LEU B 1 70 ? -6.047 7.812 7.184 1 98.62 70 LEU B CA 1
ATOM 1578 C C . LEU B 1 70 ? -6.074 8.328 8.617 1 98.62 70 LEU B C 1
ATOM 1580 O O . LEU B 1 70 ? -6.465 9.469 8.867 1 98.62 70 LEU B O 1
ATOM 1584 N N . TRP B 1 71 ? -5.539 7.555 9.508 1 98.56 71 TRP B N 1
ATOM 1585 C CA . TRP B 1 71 ? -5.551 7.965 10.906 1 98.56 71 TRP B CA 1
ATOM 1586 C C . TRP B 1 71 ? -4.461 8.992 11.18 1 98.56 71 TRP B C 1
ATOM 1588 O O . TRP B 1 71 ? -4.664 9.938 11.945 1 98.56 71 TRP B O 1
ATOM 1598 N N . ILE B 1 72 ? -3.326 8.852 10.578 1 98.38 72 ILE B N 1
ATOM 1599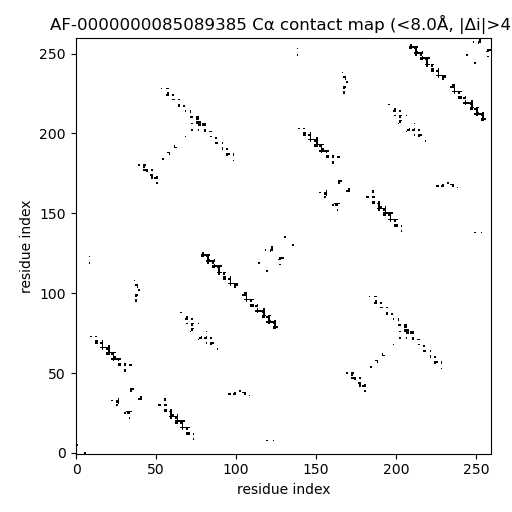 C CA . ILE B 1 72 ? -2.256 9.828 10.75 1 98.38 72 ILE B CA 1
ATOM 1600 C C . ILE B 1 72 ? -2.715 11.195 10.25 1 98.38 72 ILE B C 1
ATOM 1602 O O . ILE B 1 72 ? -2.529 12.203 10.93 1 98.38 72 ILE B O 1
ATOM 1606 N N . THR B 1 73 ? -3.354 11.242 9.094 1 97.56 73 THR B N 1
ATOM 1607 C CA . THR B 1 73 ? -3.762 12.531 8.547 1 97.56 73 THR B CA 1
ATOM 1608 C C . THR B 1 73 ? -4.992 13.062 9.273 1 97.56 73 THR B C 1
ATOM 1610 O O . THR B 1 73 ? -5.18 14.273 9.375 1 97.56 73 THR B O 1
ATOM 1613 N N . LEU B 1 74 ? -5.793 12.172 9.805 1 96.44 74 LEU B N 1
ATOM 1614 C CA . LEU B 1 74 ? -6.945 12.578 10.594 1 96.44 74 LEU B CA 1
ATOM 1615 C C . LEU B 1 74 ? -6.504 13.25 11.891 1 96.44 74 LEU B C 1
ATOM 1617 O O . LEU B 1 74 ? -7.02 14.305 12.258 1 96.44 74 LEU B O 1
ATOM 1621 N N . TYR B 1 75 ? -5.441 12.688 12.516 1 94.88 75 TYR B N 1
ATOM 1622 C CA . TYR B 1 75 ? -5.117 13.125 13.867 1 94.88 75 TYR B CA 1
ATOM 1623 C C . TYR B 1 75 ? -3.971 14.133 13.852 1 94.88 75 TYR B C 1
ATOM 1625 O O . TYR B 1 75 ? -3.871 14.977 14.742 1 94.88 75 TYR B O 1
ATOM 1633 N N . PHE B 1 76 ? -3.137 14.023 12.859 1 92.94 76 PHE B N 1
ATOM 1634 C CA . PHE B 1 76 ? -1.952 14.875 12.898 1 92.94 76 PHE B CA 1
ATOM 1635 C C . PHE B 1 76 ? -1.867 15.734 11.641 1 92.94 76 PHE B C 1
ATOM 1637 O O . PHE B 1 76 ? -0.92 16.5 11.477 1 92.94 76 PHE B O 1
ATOM 1644 N N . GLY B 1 77 ? -2.799 15.539 10.766 1 90.75 77 GLY B N 1
ATOM 1645 C CA . GLY B 1 77 ? -2.707 16.234 9.492 1 90.75 77 GLY B CA 1
ATOM 1646 C C . GLY B 1 77 ? -3.662 17.406 9.383 1 90.75 77 GLY B C 1
ATOM 1647 O O . GLY B 1 77 ? -3.973 18.062 10.391 1 90.75 77 GLY B O 1
ATOM 1648 N N . SER B 1 78 ? -3.916 17.875 8.18 1 92.44 78 SER B N 1
ATOM 1649 C CA . SER B 1 78 ? -4.875 18.906 7.828 1 92.44 78 SER B CA 1
ATOM 1650 C C . SER B 1 78 ? -6.059 18.344 7.062 1 92.44 78 SER B C 1
ATOM 1652 O O . SER B 1 78 ? -6.059 17.156 6.699 1 92.44 78 SER B O 1
ATOM 1654 N N . ARG B 1 79 ? -7.004 19.141 6.898 1 92.56 79 ARG B N 1
ATOM 1655 C CA . ARG B 1 79 ? -8.141 18.734 6.078 1 92.56 79 ARG B CA 1
ATOM 1656 C C . ARG B 1 79 ? -7.699 18.391 4.656 1 92.56 79 ARG B C 1
ATOM 1658 O O . ARG B 1 79 ? -8.195 17.438 4.059 1 92.56 79 ARG B O 1
ATOM 1665 N N . LYS B 1 80 ? -6.762 19.188 4.18 1 95.62 80 LYS B N 1
ATOM 1666 C CA . LYS B 1 80 ? -6.262 18.922 2.834 1 95.62 80 LYS B CA 1
ATOM 1667 C C . LYS B 1 80 ? -5.512 17.594 2.777 1 95.62 80 LYS B C 1
ATOM 1669 O O . LYS B 1 80 ? -5.66 16.828 1.822 1 95.62 80 LYS B O 1
ATOM 1674 N N . ALA B 1 81 ? -4.754 17.312 3.818 1 97.12 81 ALA B N 1
ATOM 1675 C CA . ALA B 1 81 ? -4.012 16.062 3.869 1 97.12 81 ALA B CA 1
ATOM 1676 C C . ALA B 1 81 ? -4.953 14.867 3.996 1 97.12 81 ALA B C 1
ATOM 1678 O O . ALA B 1 81 ? -4.781 13.859 3.312 1 97.12 81 ALA B O 1
ATOM 1679 N N . LEU B 1 82 ? -5.93 15.016 4.859 1 97.06 82 LEU B N 1
ATOM 1680 C CA . LEU B 1 82 ? -6.895 13.938 5.031 1 97.06 82 LEU B CA 1
ATOM 1681 C C . LEU B 1 82 ? -7.688 13.711 3.752 1 97.06 82 LEU B C 1
ATOM 1683 O O . LEU B 1 82 ? -7.852 12.57 3.311 1 97.06 82 LEU B O 1
ATOM 1687 N N . GLY B 1 83 ? -8.203 14.812 3.213 1 96.88 83 GLY B N 1
ATOM 1688 C CA . GLY B 1 83 ? -8.93 14.688 1.959 1 96.88 83 GLY B CA 1
ATOM 1689 C C . GLY B 1 83 ? -8.094 14.07 0.85 1 96.88 83 GLY B C 1
ATOM 1690 O O . GLY B 1 83 ? -8.57 13.188 0.13 1 96.88 83 GLY B O 1
ATOM 1691 N N . GLY B 1 84 ? -6.848 14.539 0.703 1 97.81 84 GLY B N 1
ATOM 1692 C CA . GLY B 1 84 ? -5.941 13.945 -0.266 1 97.81 84 GLY B CA 1
ATOM 1693 C C . GLY B 1 84 ? -5.715 12.461 -0.038 1 97.81 84 GLY B C 1
ATOM 1694 O O . GLY B 1 84 ? -5.645 11.68 -0.992 1 97.81 84 GLY B O 1
ATOM 1695 N N . THR B 1 85 ? -5.59 12.078 1.229 1 98.56 85 THR B N 1
ATOM 1696 C CA . THR B 1 85 ? -5.406 10.672 1.575 1 98.56 85 THR B CA 1
ATOM 1697 C C . THR B 1 85 ? -6.625 9.852 1.157 1 98.56 85 THR B C 1
ATOM 1699 O O . THR B 1 85 ? -6.48 8.766 0.596 1 98.56 85 THR B O 1
ATOM 1702 N N . MET B 1 86 ? -7.785 10.398 1.4 1 98.25 86 MET B N 1
ATOM 1703 C CA . MET B 1 86 ? -9.016 9.695 1.028 1 98.25 86 MET B CA 1
ATOM 1704 C C . MET B 1 86 ? -9.102 9.516 -0.484 1 98.25 86 MET B C 1
ATOM 1706 O O . MET B 1 86 ? -9.438 8.43 -0.966 1 98.25 86 MET B O 1
ATOM 1710 N N . ILE B 1 87 ? -8.773 10.5 -1.189 1 98.44 87 ILE B N 1
ATOM 1711 C CA . ILE B 1 87 ? -8.797 10.43 -2.646 1 98.44 87 ILE B CA 1
ATOM 1712 C C . ILE B 1 87 ? -7.781 9.391 -3.127 1 98.44 87 ILE B C 1
ATOM 1714 O O . ILE B 1 87 ? -8.086 8.578 -4.004 1 98.44 87 ILE B O 1
ATOM 1718 N N . ALA B 1 88 ? -6.609 9.422 -2.574 1 98.81 88 ALA B N 1
ATOM 1719 C CA . ALA B 1 88 ? -5.574 8.453 -2.941 1 98.81 88 ALA B CA 1
ATOM 1720 C C . ALA B 1 88 ? -6.031 7.027 -2.646 1 98.81 88 ALA B C 1
ATOM 1722 O O . ALA B 1 88 ? -5.781 6.113 -3.438 1 98.81 88 ALA B O 1
ATOM 1723 N N . CYS B 1 89 ? -6.668 6.812 -1.497 1 98.69 89 CYS B N 1
ATOM 1724 C CA . CYS B 1 89 ? -7.223 5.5 -1.184 1 98.69 89 CYS B CA 1
ATOM 1725 C C . CYS B 1 89 ? -8.266 5.086 -2.219 1 98.69 89 CYS B C 1
ATOM 1727 O O . CYS B 1 89 ? -8.305 3.928 -2.637 1 98.69 89 CYS B O 1
ATOM 1729 N N . GLY B 1 90 ? -9.102 6.023 -2.584 1 98.62 90 GLY B N 1
ATOM 1730 C CA . GLY B 1 90 ? -10.078 5.738 -3.623 1 98.62 90 GLY B CA 1
ATOM 1731 C C . GLY B 1 90 ? -9.445 5.336 -4.941 1 98.62 90 GLY B C 1
ATOM 1732 O O . GLY B 1 90 ? -9.969 4.48 -5.656 1 98.62 90 GLY B O 1
ATOM 1733 N N . ALA B 1 91 ? -8.352 5.953 -5.277 1 98.81 91 ALA B N 1
ATOM 1734 C CA . ALA B 1 91 ? -7.625 5.609 -6.5 1 98.81 91 ALA B CA 1
ATOM 1735 C C . ALA B 1 91 ? -7.117 4.172 -6.449 1 98.81 91 ALA B C 1
ATOM 1737 O O . ALA B 1 91 ? -7.078 3.482 -7.473 1 98.81 91 ALA B O 1
ATOM 1738 N N . ILE B 1 92 ? -6.734 3.686 -5.277 1 98.88 92 ILE B N 1
ATOM 1739 C CA . ILE B 1 92 ? -6.289 2.305 -5.129 1 98.88 92 ILE B CA 1
ATOM 1740 C C . ILE B 1 92 ? -7.438 1.354 -5.465 1 98.88 92 ILE B C 1
ATOM 1742 O O . ILE B 1 92 ? -7.238 0.349 -6.152 1 98.88 92 ILE B O 1
ATOM 1746 N N . ALA B 1 93 ? -8.617 1.687 -4.988 1 98.5 93 ALA B N 1
ATOM 1747 C CA . ALA B 1 93 ? -9.781 0.864 -5.305 1 98.5 93 ALA B CA 1
ATOM 1748 C C . ALA B 1 93 ? -10.047 0.835 -6.809 1 98.5 93 ALA B C 1
ATOM 1750 O O . ALA B 1 93 ? -10.484 -0.18 -7.348 1 98.5 93 ALA B O 1
ATOM 1751 N N . ILE B 1 94 ? -9.789 1.911 -7.461 1 98.75 94 ILE B N 1
ATOM 1752 C CA . ILE B 1 94 ? -9.938 1.952 -8.914 1 98.75 94 ILE B CA 1
ATOM 1753 C C . ILE B 1 94 ? -8.961 0.973 -9.562 1 98.75 94 ILE B C 1
ATOM 1755 O O . ILE B 1 94 ? -9.336 0.193 -10.438 1 98.75 94 ILE B O 1
ATOM 1759 N N . VAL B 1 95 ? -7.723 0.948 -9.164 1 98.81 95 VAL B N 1
ATOM 1760 C CA . VAL B 1 95 ? -6.719 0.047 -9.719 1 98.81 95 VAL B CA 1
ATOM 1761 C C . VAL B 1 95 ? -7.094 -1.4 -9.406 1 98.81 95 VAL B C 1
ATOM 1763 O O . VAL B 1 95 ? -6.98 -2.275 -10.266 1 98.81 95 VAL B O 1
ATOM 1766 N N . ASP B 1 96 ? -7.562 -1.66 -8.141 1 98.69 96 ASP B N 1
ATOM 1767 C CA . ASP B 1 96 ? -7.98 -3.012 -7.781 1 98.69 96 ASP B CA 1
ATOM 1768 C C . ASP B 1 96 ? -9.109 -3.494 -8.688 1 98.69 96 ASP B C 1
ATOM 1770 O O . ASP B 1 96 ? -9.109 -4.645 -9.133 1 98.69 96 ASP B O 1
ATOM 1774 N N . GLY B 1 97 ? -10.047 -2.617 -8.93 1 98.56 97 GLY B N 1
ATOM 1775 C CA . GLY B 1 97 ? -11.109 -2.971 -9.852 1 98.56 97 GLY B CA 1
ATOM 1776 C C . GLY B 1 97 ? -10.625 -3.197 -11.273 1 98.56 97 GLY B C 1
ATOM 1777 O O . GLY B 1 97 ? -11.156 -4.051 -11.984 1 98.56 97 GLY B O 1
ATOM 1778 N N . MET B 1 98 ? -9.68 -2.416 -11.664 1 98.44 98 MET B N 1
ATOM 1779 C CA . MET B 1 98 ? -9.117 -2.545 -13.008 1 98.44 98 MET B CA 1
ATOM 1780 C C . MET B 1 98 ? -8.539 -3.938 -13.219 1 98.44 98 MET B C 1
ATOM 1782 O O . MET B 1 98 ? -8.75 -4.547 -14.273 1 98.44 98 MET B O 1
ATOM 1786 N N . VAL B 1 99 ? -7.801 -4.512 -12.266 1 98.38 99 VAL B N 1
ATOM 1787 C CA . VAL B 1 99 ? -7.215 -5.84 -12.438 1 98.38 99 VAL B CA 1
ATOM 1788 C C . VAL B 1 99 ? -8.312 -6.895 -12.461 1 98.38 99 VAL B C 1
ATOM 1790 O O . VAL B 1 99 ? -8.211 -7.895 -13.18 1 98.38 99 VAL B O 1
ATOM 1793 N N . CYS B 1 100 ? -9.375 -6.668 -11.695 1 98.5 100 CYS B N 1
ATOM 1794 C CA . CYS B 1 100 ? -10.523 -7.57 -11.766 1 98.5 100 CYS B CA 1
ATOM 1795 C C . CYS B 1 100 ? -11.18 -7.512 -13.141 1 98.5 100 CYS B C 1
ATOM 1797 O O . CYS B 1 100 ? -11.539 -8.547 -13.703 1 98.5 100 CYS B O 1
ATOM 1799 N N . LYS B 1 101 ? -11.297 -6.312 -13.648 1 98.31 101 LYS B N 1
ATOM 1800 C CA . LYS B 1 101 ? -11.859 -6.16 -14.992 1 98.31 101 LYS B CA 1
ATOM 1801 C C . LYS B 1 101 ? -10.992 -6.859 -16.031 1 98.31 101 LYS B C 1
ATOM 1803 O O . LYS B 1 101 ? -11.508 -7.539 -16.922 1 98.31 101 LYS B O 1
ATOM 1808 N N . MET B 1 102 ? -9.695 -6.73 -15.938 1 97.94 102 MET B N 1
ATOM 1809 C CA . MET B 1 102 ? -8.766 -7.402 -16.844 1 97.94 102 MET B CA 1
ATOM 1810 C C . MET B 1 102 ? -8.938 -8.914 -16.781 1 97.94 102 MET B C 1
ATOM 1812 O O . MET B 1 102 ? -8.789 -9.602 -17.797 1 97.94 102 MET B O 1
ATOM 1816 N N . HIS B 1 103 ? -9.242 -9.375 -15.578 1 97.25 103 HIS B N 1
ATOM 1817 C CA . HIS B 1 103 ? -9.477 -10.805 -15.391 1 97.25 103 HIS B CA 1
ATOM 1818 C C . HIS B 1 103 ? -10.828 -11.219 -15.953 1 97.25 103 HIS B C 1
ATOM 1820 O O . HIS B 1 103 ? -11.023 -12.383 -16.328 1 97.25 103 HIS B O 1
ATOM 1826 N N . GLY B 1 104 ? -11.805 -10.219 -15.922 1 97.12 104 GLY B N 1
ATOM 1827 C CA . GLY B 1 104 ? -13.062 -10.477 -16.594 1 97.12 104 GLY B CA 1
ATOM 1828 C C . GLY B 1 104 ? -14.266 -10.359 -15.68 1 97.12 104 GLY B C 1
ATOM 1829 O O . GLY B 1 104 ? -15.406 -10.531 -16.125 1 97.12 104 GLY B O 1
ATOM 1830 N N . PHE B 1 105 ? -14.023 -10.133 -14.406 1 95.19 105 PHE B N 1
ATOM 1831 C CA . PHE B 1 105 ? -15.18 -10.055 -13.523 1 95.19 105 PHE B CA 1
ATOM 1832 C C . PHE B 1 105 ? -14.805 -9.422 -12.188 1 95.19 105 PHE B C 1
ATOM 1834 O O . PHE B 1 105 ? -13.633 -9.406 -11.812 1 95.19 105 PHE B O 1
ATOM 1841 N N . GLY B 1 106 ? -15.812 -8.727 -11.484 1 97.25 106 GLY B N 1
ATOM 1842 C CA . GLY B 1 106 ? -15.672 -8.367 -10.078 1 97.25 106 GLY B CA 1
ATOM 1843 C C . GLY B 1 106 ? -15.18 -6.941 -9.875 1 97.25 106 GLY B C 1
ATOM 1844 O O . GLY B 1 106 ? -14.867 -6.543 -8.75 1 97.25 106 GLY B O 1
ATOM 1845 N N . GLU B 1 107 ? -15.023 -6.152 -10.922 1 98.06 107 GLU B N 1
ATOM 1846 C CA . GLU B 1 107 ? -14.477 -4.801 -10.812 1 98.06 107 GLU B CA 1
ATOM 1847 C C . GLU B 1 107 ? -15.344 -3.928 -9.906 1 98.06 107 GLU B C 1
ATOM 1849 O O . GLU B 1 107 ? -14.828 -3.072 -9.188 1 98.06 107 GLU B O 1
ATOM 1854 N N . TRP B 1 108 ? -16.656 -4.223 -9.844 1 97.56 108 TRP B N 1
ATOM 1855 C CA . TRP B 1 108 ? -17.547 -3.328 -9.117 1 97.56 108 TRP B CA 1
ATOM 1856 C C . TRP B 1 108 ? -17.516 -3.625 -7.621 1 97.56 108 TRP B C 1
ATOM 1858 O O . TRP B 1 108 ? -18 -2.832 -6.816 1 97.56 108 TRP B O 1
ATOM 1868 N N . ASP B 1 109 ? -16.891 -4.73 -7.227 1 96.81 109 ASP B N 1
ATOM 1869 C CA . ASP B 1 109 ? -16.641 -4.98 -5.812 1 96.81 109 ASP B CA 1
ATOM 1870 C C . ASP B 1 109 ? -15.586 -4.012 -5.27 1 96.81 109 ASP B C 1
ATOM 1872 O O . ASP B 1 109 ? -15.438 -3.873 -4.051 1 96.81 109 ASP B O 1
ATOM 1876 N N . HIS B 1 110 ? -14.922 -3.273 -6.141 1 97.5 110 HIS B N 1
ATOM 1877 C CA . HIS B 1 110 ? -13.938 -2.266 -5.758 1 97.5 110 HIS B CA 1
ATOM 1878 C C . HIS B 1 110 ? -14.383 -0.871 -6.176 1 97.5 110 HIS B C 1
ATOM 1880 O O . HIS B 1 110 ? -14.422 0.047 -5.355 1 97.5 110 HIS B O 1
ATOM 1886 N N . TRP B 1 111 ? -14.859 -0.75 -7.387 1 97.81 111 TRP B N 1
ATOM 1887 C CA . TRP B 1 111 ? -15.242 0.554 -7.914 1 97.81 111 TRP B CA 1
ATOM 1888 C C . TRP B 1 111 ? -16.469 1.101 -7.18 1 97.81 111 TRP B C 1
ATOM 1890 O O . TRP B 1 111 ? -16.688 2.312 -7.145 1 97.81 111 TRP B O 1
ATOM 1900 N N . GLY B 1 112 ? -17.219 0.217 -6.574 1 95.88 112 GLY B N 1
ATOM 1901 C CA . GLY B 1 112 ? -18.406 0.627 -5.848 1 95.88 112 GLY B CA 1
ATOM 1902 C C . GLY B 1 112 ? -18.094 1.465 -4.621 1 95.88 112 GLY B C 1
ATOM 1903 O O . GLY B 1 112 ? -18.906 2.307 -4.219 1 95.88 112 GLY B O 1
ATOM 1904 N N . TYR B 1 113 ? -17 1.33 -4.012 1 92.31 113 TYR B N 1
ATOM 1905 C CA . TYR B 1 113 ? -16.703 2.068 -2.791 1 92.31 113 TYR B CA 1
ATOM 1906 C C . TYR B 1 113 ? -15.766 3.238 -3.078 1 92.31 113 TYR B C 1
ATOM 1908 O O . TYR B 1 113 ? -15.664 4.164 -2.271 1 92.31 113 TYR B O 1
ATOM 1916 N N . SER B 1 114 ? -15.133 3.24 -4.281 1 96.88 114 SER B N 1
ATOM 1917 C CA . SER B 1 114 ? -14.195 4.305 -4.625 1 96.88 114 SER B CA 1
ATOM 1918 C C . SER B 1 114 ? -14.867 5.672 -4.566 1 96.88 114 SER B C 1
ATOM 1920 O O . SER B 1 114 ? -14.312 6.617 -3.998 1 96.88 114 SER B O 1
ATOM 1922 N N . PRO B 1 115 ? -16.125 5.855 -5.055 1 96.44 115 PRO B N 1
ATOM 1923 C CA . PRO B 1 115 ? -16.75 7.176 -5.008 1 96.44 115 PRO B CA 1
ATOM 1924 C C . PRO B 1 115 ? -16.953 7.684 -3.582 1 96.44 115 PRO B C 1
ATOM 1926 O O . PRO B 1 115 ? -16.875 8.883 -3.33 1 96.44 115 PRO B O 1
ATOM 1929 N N . MET B 1 116 ? -17.156 6.801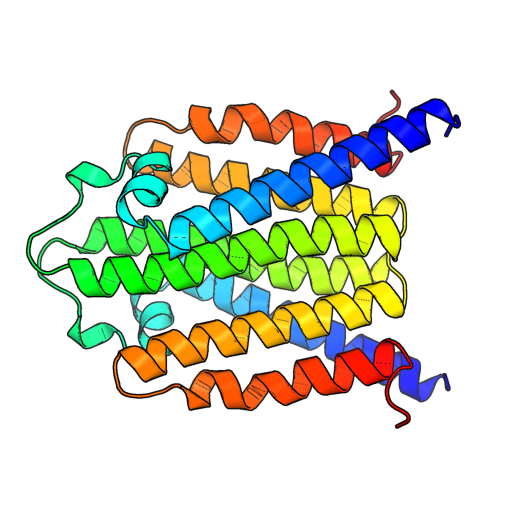 -2.682 1 94.38 116 MET B N 1
ATOM 1930 C CA . MET B 1 116 ? -17.328 7.203 -1.288 1 94.38 116 MET B CA 1
ATOM 1931 C C . MET B 1 116 ? -16.062 7.859 -0.75 1 94.38 116 MET B C 1
ATOM 1933 O O . MET B 1 116 ? -16.141 8.898 -0.092 1 94.38 116 MET B O 1
ATOM 1937 N N . LEU B 1 117 ? -14.961 7.348 -1.091 1 96.75 117 LEU B N 1
ATOM 1938 C CA . LEU B 1 117 ? -13.688 7.891 -0.63 1 96.75 117 LEU B CA 1
ATOM 1939 C C . LEU B 1 117 ? -13.328 9.164 -1.393 1 96.75 117 LEU B C 1
ATOM 1941 O O . LEU B 1 117 ? -12.969 10.172 -0.787 1 96.75 117 LEU B O 1
ATOM 1945 N N . VAL B 1 118 ? -13.523 9.141 -2.686 1 97.38 118 VAL B N 1
ATOM 1946 C CA . VAL B 1 118 ? -13.094 10.258 -3.529 1 97.38 118 VAL B CA 1
ATOM 1947 C C . VAL B 1 118 ? -13.984 11.469 -3.277 1 97.38 118 VAL B C 1
ATOM 1949 O O . VAL B 1 118 ? -13.484 12.578 -3.059 1 97.38 118 VAL B O 1
ATOM 1952 N N . ILE B 1 119 ? -15.273 11.281 -3.221 1 95.75 119 ILE B N 1
ATOM 1953 C CA . ILE B 1 119 ? -16.203 12.391 -3.025 1 95.75 119 ILE B CA 1
ATOM 1954 C C . ILE B 1 119 ? -16.031 12.969 -1.62 1 95.75 119 ILE B C 1
ATOM 1956 O O . ILE B 1 119 ? -15.945 14.18 -1.446 1 95.75 119 ILE B O 1
ATOM 1960 N N . THR B 1 120 ? -15.945 12.078 -0.615 1 95.25 120 THR B N 1
ATOM 1961 C CA . THR B 1 120 ? -15.734 12.555 0.748 1 95.25 120 THR B CA 1
ATOM 1962 C C . THR B 1 120 ? -14.406 13.297 0.858 1 95.25 120 THR B C 1
ATOM 1964 O O . THR B 1 120 ? -14.328 14.336 1.515 1 95.25 120 THR B O 1
ATOM 1967 N N . GLY B 1 121 ? -13.406 12.773 0.19 1 96.38 121 GLY B N 1
ATOM 1968 C CA . GLY B 1 121 ? -12.117 13.453 0.196 1 96.38 121 GLY B CA 1
ATOM 1969 C C . GLY B 1 121 ? -12.172 14.844 -0.399 1 96.38 121 GLY B C 1
ATOM 1970 O O . GLY B 1 121 ? -11.602 15.789 0.153 1 96.38 121 GLY B O 1
ATOM 1971 N N . LEU B 1 122 ? -12.859 14.969 -1.492 1 96.25 122 LEU B N 1
ATOM 1972 C CA . LEU B 1 122 ? -13 16.266 -2.146 1 96.25 122 LEU B CA 1
ATOM 1973 C C . LEU B 1 122 ? -13.742 17.25 -1.248 1 96.25 122 LEU B C 1
ATOM 1975 O O . LEU B 1 122 ? -13.398 18.438 -1.2 1 96.25 122 LEU B O 1
ATOM 1979 N N . VAL B 1 123 ? -14.727 16.75 -0.526 1 94.38 123 VAL B N 1
ATOM 1980 C CA . VAL B 1 123 ? -15.492 17.594 0.389 1 94.38 123 VAL B CA 1
ATOM 1981 C C . VAL B 1 123 ? -14.609 18.031 1.557 1 94.38 123 VAL B C 1
ATOM 1983 O O . VAL B 1 123 ? -14.57 19.203 1.916 1 94.38 123 VAL B O 1
ATOM 1986 N N . VAL B 1 124 ? -13.852 17.094 2.047 1 93.38 124 VAL B N 1
ATOM 1987 C CA . VAL B 1 124 ? -12.984 17.359 3.188 1 93.38 124 VAL B CA 1
ATOM 1988 C C . VAL B 1 124 ? -11.906 18.359 2.787 1 93.38 124 VAL B C 1
ATOM 1990 O O . VAL B 1 124 ? -11.547 19.25 3.572 1 93.38 124 VAL B O 1
ATOM 1993 N N . MET B 1 125 ? -11.461 18.344 1.508 1 92.69 125 MET B N 1
ATOM 1994 C CA . MET B 1 125 ? -10.43 19.25 1.014 1 92.69 125 MET B CA 1
ATOM 1995 C C . MET B 1 125 ? -11.016 20.625 0.719 1 92.69 125 MET B C 1
ATOM 1997 O O . MET B 1 125 ? -10.266 21.578 0.487 1 92.69 125 MET B O 1
ATOM 2001 N N . GLY B 1 126 ? -12.312 20.688 0.663 1 90 126 GLY B N 1
ATOM 2002 C CA . GLY B 1 126 ? -12.969 21.953 0.344 1 90 126 GLY B CA 1
ATOM 2003 C C . GLY B 1 126 ? -13.109 22.188 -1.147 1 90 126 GLY B C 1
ATOM 2004 O O . GLY B 1 126 ? -13.312 23.328 -1.583 1 90 126 GLY B O 1
ATOM 2005 N N . LEU B 1 127 ? -12.93 21.172 -1.9 1 91.12 127 LEU B N 1
ATOM 2006 C CA . LEU B 1 127 ? -12.992 21.312 -3.352 1 91.12 127 LEU B CA 1
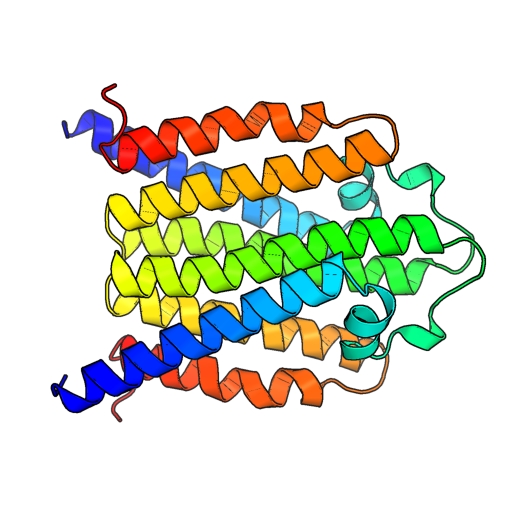ATOM 2007 C C . LEU B 1 127 ? -14.398 21.047 -3.865 1 91.12 127 LEU B C 1
ATOM 2009 O O . LEU B 1 127 ? -14.719 21.359 -5.008 1 91.12 127 LEU B O 1
ATOM 2013 N N . LEU B 1 128 ? -15.102 20.375 -3.076 1 85.75 128 LEU B N 1
ATOM 2014 C CA . LEU B 1 128 ? -16.5 20.094 -3.391 1 85.75 128 LEU B CA 1
ATOM 2015 C C . LEU B 1 128 ? -17.422 20.594 -2.275 1 85.75 128 LEU B C 1
ATOM 2017 O O . LEU B 1 128 ? -17.188 20.281 -1.103 1 85.75 128 LEU B O 1
ATOM 2021 N N . ASP B 1 129 ? -18.281 21.547 -2.646 1 77.62 129 ASP B N 1
ATOM 2022 C CA . ASP B 1 129 ? -19.266 22.047 -1.685 1 77.62 129 ASP B CA 1
ATOM 2023 C C . ASP B 1 129 ? -20.375 21.016 -1.442 1 77.62 129 ASP B C 1
ATOM 2025 O O . ASP B 1 129 ? -20.844 20.375 -2.383 1 77.62 129 ASP B O 1
ATOM 2029 N N . TRP B 1 130 ? -20.266 20.625 -0.191 1 64.19 130 TRP B N 1
ATOM 2030 C CA . TRP B 1 130 ? -21.406 19.766 0.123 1 64.19 130 TRP B CA 1
ATOM 2031 C C . TRP B 1 130 ? -22.391 20.484 1.047 1 64.19 130 TRP B C 1
ATOM 2033 O O . TRP B 1 130 ? -22 21.328 1.846 1 64.19 130 TRP B O 1
#

Solvent-accessible surface area (backbone atoms only — not comparable to full-atom values): 12539 Å² total; per-residue (Å²): 131,55,70,69,53,51,52,51,54,50,48,50,35,53,50,52,16,49,50,31,30,49,52,10,51,39,14,62,76,38,37,69,64,47,43,48,73,50,66,48,66,86,44,64,49,92,76,34,60,66,48,51,47,47,51,26,40,55,46,11,52,49,30,29,46,53,11,49,48,34,46,38,18,65,74,41,33,32,50,52,20,32,10,50,46,30,32,52,53,17,51,47,25,43,53,52,12,48,52,12,45,76,75,68,47,63,22,60,80,25,45,66,53,17,55,61,29,33,53,51,10,34,37,52,48,65,76,35,90,125,131,55,70,68,55,51,52,50,53,48,49,51,36,52,51,52,17,51,48,30,31,48,52,10,51,39,14,61,76,37,37,67,64,47,44,48,72,51,64,48,68,86,44,63,49,91,76,35,59,66,48,50,46,47,51,24,39,55,46,12,50,50,29,30,47,53,10,50,46,35,45,37,18,65,74,42,33,32,50,50,20,31,10,51,48,30,31,52,53,17,51,48,27,43,53,52,12,48,50,10,45,74,73,67,47,62,22,60,82,26,46,65,55,18,58,60,28,32,53,50,10,34,36,52,48,64,76,34,92,122

Radius of gyration: 18.34 Å; Cα contacts (8 Å, |Δi|>4): 400; chains: 2; bounding box: 40×53×36 Å

InterPro domains:
  IPR025363 Protein of unknown function DUF4267 [PF14087] (17-123)

Nearest PDB structures (foldseek):
  1x8z-assembly1_A-2  TM=5.427E-01  e=7.552E+00  Arabidopsis thaliana
  1x8z-assembly3_A  TM=5.427E-01  e=7.552E+00  Arabidopsis thaliana
  6w2q-assembly1_A  TM=3.155E-01  e=2.005E+00  synthetic construct
  1x8z-assembly1_A-2  TM=5.426E-01  e=7.552E+00  Arabidopsis thaliana
  1x8z-assembly3_A  TM=5.426E-01  e=7.552E+00  Arabidopsis thaliana

Foldseek 3Di:
DDPVLLVVLLVVLLVQLVVLLVLLVCLQPPVVVSVVLLPCVVVDDPPCVVVSSVVSNVVSVVSNVLSVQSVCCSVPNALLSNLVSLLVVLVVLQVSLVVSVVVPDNSCSRNVCSCVSNVSSCVSNVNDPD/DDPVLLVVLLVVLLVQLVVLLVLLVCLQPPVVVSVVLLPCVVVDDPPCVVVSSVVSNVVSVVSNVLSVQSVCCSVPNALLSNLVSLLVVLVVLQVSLVVSVVVPDNSCSRNVCSCVSNVSSCVSNVNDPD

Secondary structure (DSSP, 8-state):
--HHHHHHHHHHHHHHHHHHHHHHHHHHH-HHHHHHTTT-GGG--TT-HHHHHHHHHHHHHHHHHHHHHHHHHHHHS-HHHHHHHHHHHHHHHHHHHHHHHHHTS-THHHHTTHHHHHHHHHHHHTSS--/--HHHHHHHHHHHHHHHHHHHHHHHHHHH-HHHHHHTTT-GGG--TT-HHHHHHHHHHHHHHHHHHHHHHHHHHHHS-HHHHHHHHHHHHHHHHHHHHHHHHHTS-THHHHTTHHHHHHHHHHHHTSS--

Sequence (260 aa):
MRLSESVFFSLVGIIFGATFIGFGINSFVRPDHALSFFHFEDLRVPGDQQLVDYLMIVYGARDIFMGIMLWITLYFGSRKALGGTMIACGAIAIVDGMVCKMHGFGEWDHWGYSPMLVITGLVVMGLLDWMRLSESVFFSLVGIIFGATFIGFGINSFVRPDHALSFFHFEDLRVPGDQQLVDYLMIVYGARDIFMGIMLWITLYFGSRKALGGTMIACGAIAIVDGMVCKMHGFGEWDHWGYSPMLVITGLVVMGLLDW